Protein AF-A0A0N4UJ48-F1 (afdb_monomer)

Structure (mmCIF, N/CA/C/O backbone):
data_AF-A0A0N4UJ48-F1
#
_entry.id   AF-A0A0N4UJ48-F1
#
loop_
_atom_site.group_PDB
_atom_site.id
_atom_site.type_symbol
_atom_site.label_atom_id
_atom_site.label_alt_id
_atom_site.label_comp_id
_atom_site.label_asym_id
_atom_site.label_entity_id
_atom_site.label_seq_id
_atom_site.pdbx_PDB_ins_code
_atom_site.Cartn_x
_atom_site.Cartn_y
_atom_site.Cartn_z
_atom_site.occupancy
_atom_site.B_iso_or_equiv
_atom_site.auth_seq_id
_atom_site.auth_comp_id
_atom_site.auth_asym_id
_atom_site.auth_atom_id
_atom_site.pdbx_PDB_model_num
ATOM 1 N N . MET A 1 1 ? 0.559 11.600 18.194 1.00 57.94 1 MET A N 1
ATOM 2 C CA . MET A 1 1 ? 1.252 11.026 17.021 1.00 57.94 1 MET A CA 1
ATOM 3 C C . MET A 1 1 ? 1.089 9.514 17.067 1.00 57.94 1 MET A C 1
ATOM 5 O O . MET A 1 1 ? 1.473 8.913 18.063 1.00 57.94 1 MET A O 1
ATOM 9 N N . MET A 1 2 ? 0.418 8.917 16.080 1.00 69.19 2 MET A N 1
ATOM 10 C CA . MET A 1 2 ? 0.233 7.462 16.017 1.00 69.19 2 MET A CA 1
ATOM 11 C C . MET A 1 2 ? 1.580 6.778 15.756 1.00 69.19 2 MET A C 1
ATOM 13 O O . MET A 1 2 ? 2.357 7.246 14.930 1.00 69.19 2 MET A O 1
ATOM 17 N N . ASP A 1 3 ? 1.840 5.682 16.464 1.00 84.62 3 ASP A N 1
ATOM 18 C CA . ASP A 1 3 ? 3.027 4.850 16.261 1.00 84.62 3 ASP A CA 1
ATOM 19 C C . ASP A 1 3 ? 3.119 4.343 14.805 1.00 84.62 3 ASP A C 1
ATOM 21 O O . ASP A 1 3 ? 2.101 3.995 14.196 1.00 84.62 3 ASP A O 1
ATOM 25 N N . LEU A 1 4 ? 4.331 4.311 14.241 1.00 84.94 4 LEU A N 1
ATOM 26 C CA . LEU A 1 4 ? 4.572 3.991 12.828 1.00 84.94 4 LEU A CA 1
ATOM 27 C C . LEU A 1 4 ? 4.062 2.589 12.474 1.00 84.94 4 LEU A C 1
ATOM 29 O O . LEU A 1 4 ? 3.504 2.385 11.394 1.00 84.94 4 LEU A O 1
ATOM 33 N N . GLU A 1 5 ? 4.194 1.633 13.397 1.00 89.12 5 GLU A N 1
ATOM 34 C CA . GLU A 1 5 ? 3.700 0.271 13.197 1.00 89.12 5 GLU A CA 1
ATOM 35 C C . GLU A 1 5 ? 2.168 0.233 13.139 1.00 89.12 5 GLU A C 1
ATOM 37 O O . GLU A 1 5 ? 1.591 -0.379 12.236 1.00 89.12 5 GLU A O 1
ATOM 42 N N . LYS A 1 6 ? 1.491 0.936 14.057 1.00 89.81 6 LYS A N 1
ATOM 43 C CA . LYS A 1 6 ? 0.024 1.068 14.041 1.00 89.81 6 LYS A CA 1
ATOM 44 C C . LYS A 1 6 ? -0.453 1.719 12.750 1.00 89.81 6 LYS A C 1
ATOM 46 O O . LYS A 1 6 ? -1.398 1.237 12.132 1.00 89.81 6 LYS A O 1
ATOM 51 N N . ARG A 1 7 ? 0.241 2.768 12.308 1.00 89.69 7 ARG A N 1
ATOM 52 C CA . ARG A 1 7 ? -0.071 3.473 11.066 1.00 89.69 7 ARG A CA 1
ATOM 53 C C . ARG A 1 7 ? 0.032 2.560 9.852 1.00 89.69 7 ARG A C 1
ATOM 55 O O . ARG A 1 7 ? -0.899 2.500 9.056 1.00 89.69 7 ARG A O 1
ATOM 62 N N . ARG A 1 8 ? 1.123 1.799 9.751 1.00 93.06 8 ARG A N 1
ATOM 63 C CA . ARG A 1 8 ? 1.315 0.805 8.691 1.00 93.06 8 ARG A CA 1
ATOM 64 C C . ARG A 1 8 ? 0.176 -0.217 8.670 1.00 93.06 8 ARG A C 1
ATOM 66 O O . ARG A 1 8 ? -0.366 -0.478 7.604 1.00 93.06 8 ARG A O 1
ATOM 73 N N . LYS A 1 9 ? -0.232 -0.740 9.835 1.00 93.94 9 LYS A N 1
ATOM 74 C CA . LYS A 1 9 ? -1.354 -1.692 9.947 1.00 93.94 9 LYS A CA 1
ATOM 75 C C . LYS A 1 9 ? -2.667 -1.112 9.418 1.00 93.94 9 LYS A C 1
ATOM 77 O O . LYS A 1 9 ? -3.383 -1.820 8.720 1.00 93.94 9 LYS A O 1
ATOM 82 N N . VAL A 1 10 ? -2.955 0.164 9.690 1.00 94.75 10 VAL A N 1
ATOM 83 C CA . VAL A 1 10 ? -4.152 0.842 9.159 1.00 94.75 10 VAL A CA 1
ATOM 84 C C . VAL A 1 10 ? -4.127 0.889 7.629 1.00 94.75 10 VAL A C 1
ATOM 86 O O . VAL A 1 10 ? -5.100 0.490 6.997 1.00 94.75 10 VAL A O 1
ATOM 89 N N . PHE A 1 11 ? -3.021 1.312 7.012 1.00 96.12 11 PHE A N 1
ATOM 90 C CA . PHE A 1 11 ? -2.953 1.398 5.547 1.00 96.12 11 PHE A CA 1
ATOM 91 C C . PHE A 1 11 ? -2.912 0.029 4.866 1.00 96.12 11 PHE A C 1
ATOM 93 O O . PHE A 1 11 ? -3.560 -0.151 3.838 1.00 96.12 11 PHE A O 1
ATOM 100 N N . THR A 1 12 ? -2.239 -0.962 5.461 1.00 96.56 12 THR A N 1
ATOM 101 C CA . THR A 1 12 ? -2.327 -2.355 4.998 1.00 96.56 12 THR A CA 1
ATOM 102 C C . THR A 1 12 ? -3.768 -2.858 5.050 1.00 96.56 12 THR A C 1
ATOM 104 O O . THR A 1 12 ? -4.230 -3.431 4.070 1.00 96.56 12 THR A O 1
ATOM 107 N N . PHE A 1 13 ? -4.503 -2.580 6.132 1.00 96.44 13 PHE A N 1
ATOM 108 C CA . PHE A 1 13 ? -5.912 -2.956 6.260 1.00 96.44 13 PHE A CA 1
ATOM 109 C C . PHE A 1 13 ? -6.796 -2.311 5.180 1.00 96.44 13 PHE A C 1
ATOM 111 O O . PHE A 1 13 ? -7.614 -3.006 4.575 1.00 96.44 13 PHE A O 1
ATOM 118 N N . VAL A 1 14 ? -6.623 -1.012 4.903 1.00 96.31 14 VAL A N 1
ATOM 119 C CA . VAL A 1 14 ? -7.376 -0.304 3.847 1.00 96.31 14 VAL A CA 1
ATOM 120 C C . VAL A 1 14 ? -7.095 -0.917 2.473 1.00 96.31 14 VAL A C 1
ATOM 122 O O . VAL A 1 14 ? -8.029 -1.213 1.727 1.00 96.31 14 VAL A O 1
ATOM 125 N N . ILE A 1 15 ? -5.821 -1.160 2.156 1.00 97.00 15 ILE A N 1
ATOM 126 C CA . ILE A 1 15 ? -5.406 -1.741 0.874 1.00 97.00 15 ILE A CA 1
ATOM 127 C C . ILE A 1 15 ? -5.939 -3.167 0.719 1.00 97.00 15 ILE A C 1
ATOM 129 O O . ILE A 1 15 ? -6.537 -3.489 -0.306 1.00 97.00 15 ILE A O 1
ATOM 133 N N . GLU A 1 16 ? -5.761 -4.014 1.731 1.00 96.88 16 GLU A N 1
ATOM 134 C CA . GLU A 1 16 ? -6.212 -5.405 1.697 1.00 96.88 16 GLU A CA 1
ATOM 135 C C . GLU A 1 16 ? -7.736 -5.507 1.579 1.00 96.88 16 GLU A C 1
ATOM 137 O O . GLU A 1 16 ? -8.241 -6.282 0.764 1.00 96.88 16 GLU A O 1
ATOM 142 N N . SER A 1 17 ? -8.469 -4.680 2.330 1.00 95.81 17 SER A N 1
ATOM 143 C CA . SER A 1 17 ? -9.930 -4.612 2.238 1.00 95.81 17 SER A CA 1
ATOM 144 C C . SER A 1 17 ? -10.373 -4.185 0.840 1.00 95.81 17 SER A C 1
ATOM 146 O O . SER A 1 17 ? -11.240 -4.827 0.256 1.00 95.81 17 SER A O 1
ATOM 148 N N . GLY A 1 18 ? -9.738 -3.161 0.263 1.00 95.50 18 GLY A N 1
ATOM 149 C CA . GLY A 1 18 ? -10.023 -2.703 -1.096 1.00 95.50 18 GLY A CA 1
ATOM 150 C C . GLY A 1 18 ? -9.782 -3.777 -2.162 1.00 95.50 18 GLY A C 1
ATOM 151 O O . GLY A 1 18 ? -10.607 -3.950 -3.055 1.00 95.50 18 GLY A O 1
ATOM 152 N N . ILE A 1 19 ? -8.697 -4.551 -2.038 1.00 96.12 19 ILE A N 1
ATOM 153 C CA . ILE A 1 19 ? -8.403 -5.676 -2.942 1.00 96.12 19 ILE A CA 1
ATOM 154 C C . ILE A 1 19 ? -9.480 -6.762 -2.824 1.00 96.12 19 ILE A C 1
ATOM 156 O O . ILE A 1 19 ? -9.982 -7.236 -3.842 1.00 96.12 19 ILE A O 1
ATOM 160 N N . ARG A 1 20 ? -9.867 -7.146 -1.599 1.00 95.44 20 ARG A N 1
ATOM 161 C CA . ARG A 1 20 ? -10.915 -8.158 -1.365 1.00 95.44 20 ARG A CA 1
ATOM 162 C C . ARG A 1 20 ? -12.297 -7.692 -1.834 1.00 95.44 20 ARG A C 1
ATOM 164 O O . ARG A 1 20 ? -13.088 -8.519 -2.274 1.00 95.44 20 ARG A O 1
ATOM 171 N N . LEU A 1 21 ? -12.563 -6.385 -1.780 1.00 94.81 21 LEU A N 1
ATOM 172 C CA . LEU A 1 21 ? -13.767 -5.752 -2.331 1.00 94.81 21 LEU A CA 1
ATOM 173 C C . LEU A 1 21 ? -13.747 -5.642 -3.860 1.00 94.81 21 LEU A C 1
ATOM 175 O O . LEU A 1 21 ? -14.741 -5.214 -4.434 1.00 94.81 21 LEU A O 1
ATOM 179 N N . GLN A 1 22 ? -12.637 -6.004 -4.514 1.00 94.19 22 GLN A N 1
ATOM 180 C CA . GLN A 1 22 ? -12.421 -5.803 -5.950 1.00 94.19 22 GLN A CA 1
ATOM 181 C C . GLN A 1 22 ? -12.558 -4.332 -6.376 1.00 94.19 22 GLN A C 1
ATOM 183 O O . GLN A 1 22 ? -12.879 -4.041 -7.526 1.00 94.19 22 GLN A O 1
ATOM 188 N N . ALA A 1 23 ? -12.284 -3.405 -5.454 1.00 92.75 23 ALA A N 1
ATOM 189 C CA . ALA A 1 23 ? -12.340 -1.981 -5.735 1.00 92.75 23 ALA A CA 1
ATOM 190 C C . ALA A 1 23 ? -11.266 -1.591 -6.756 1.00 92.75 23 ALA A C 1
ATOM 192 O O . ALA A 1 23 ? -10.158 -2.147 -6.784 1.00 92.75 23 ALA A O 1
ATOM 193 N N . ARG A 1 24 ? -11.561 -0.577 -7.571 1.00 92.88 24 ARG A N 1
ATOM 194 C CA . ARG A 1 24 ? -10.569 -0.026 -8.505 1.00 92.88 24 ARG A CA 1
ATOM 195 C C . ARG A 1 24 ? -9.334 0.465 -7.754 1.00 92.88 24 ARG A C 1
ATOM 197 O O . ARG A 1 24 ? -9.426 1.073 -6.690 1.00 92.88 24 ARG A O 1
ATOM 204 N N . ASN A 1 25 ? -8.160 0.291 -8.362 1.00 93.06 25 ASN A N 1
ATOM 205 C CA . ASN A 1 25 ? -6.886 0.725 -7.776 1.00 93.06 25 ASN A CA 1
ATOM 206 C C . ASN A 1 25 ? -6.901 2.215 -7.373 1.00 93.06 25 ASN A C 1
ATOM 208 O O . ASN A 1 25 ? -6.420 2.567 -6.299 1.00 93.06 25 ASN A O 1
ATOM 212 N N . GLN A 1 26 ? -7.523 3.065 -8.198 1.00 92.75 26 GLN A N 1
ATOM 213 C CA . GLN A 1 26 ? -7.716 4.486 -7.906 1.00 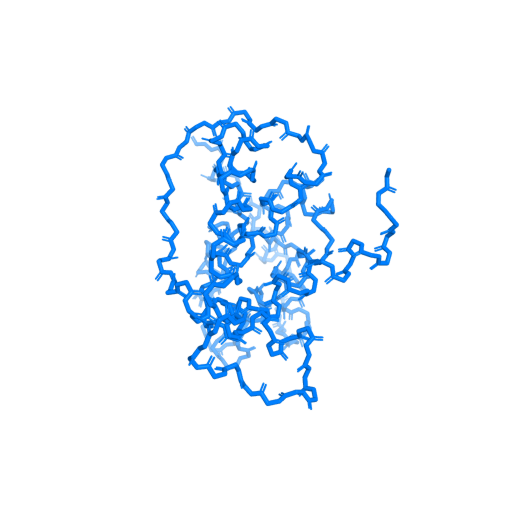92.75 26 GLN A CA 1
ATOM 214 C C . GLN A 1 26 ? -8.494 4.709 -6.605 1.00 92.75 26 GLN A C 1
ATOM 216 O O . GLN A 1 26 ? -8.012 5.443 -5.747 1.00 92.75 26 GLN A O 1
ATOM 221 N N . THR A 1 27 ? -9.627 4.027 -6.424 1.00 92.81 27 THR A N 1
ATOM 222 C CA . THR A 1 27 ? -10.462 4.118 -5.219 1.00 92.81 27 THR A CA 1
ATOM 223 C C . THR A 1 27 ? -9.700 3.669 -3.971 1.00 92.81 27 THR A C 1
ATOM 225 O O . THR A 1 27 ? -9.764 4.339 -2.944 1.00 92.81 27 THR A O 1
ATOM 228 N N . ILE A 1 28 ? -8.888 2.607 -4.057 1.00 94.81 28 ILE A N 1
ATOM 229 C CA . ILE A 1 28 ? -8.035 2.164 -2.937 1.00 94.81 28 ILE A CA 1
ATOM 230 C C . ILE A 1 28 ? -7.023 3.253 -2.552 1.00 94.81 28 ILE A C 1
ATOM 232 O O . ILE A 1 28 ? -6.893 3.606 -1.380 1.00 94.81 28 ILE A O 1
ATOM 236 N N . CYS A 1 29 ? -6.314 3.816 -3.531 1.00 94.62 29 CYS A N 1
ATOM 237 C CA . CYS A 1 29 ? -5.335 4.875 -3.290 1.00 94.62 29 CYS A CA 1
ATOM 238 C C . CYS A 1 29 ? -5.984 6.151 -2.738 1.00 94.62 29 CYS A C 1
ATOM 240 O O . CYS A 1 29 ? -5.457 6.763 -1.807 1.00 94.62 29 CYS A O 1
ATOM 242 N N . SER A 1 30 ? -7.149 6.531 -3.266 1.00 93.19 30 SER A N 1
ATOM 243 C CA . SER A 1 30 ? -7.937 7.653 -2.761 1.00 93.19 30 SER A CA 1
ATOM 244 C C . SER A 1 30 ? -8.362 7.408 -1.312 1.00 93.19 30 SER A C 1
ATOM 246 O O . SER A 1 30 ? -8.116 8.267 -0.467 1.00 93.19 30 SER A O 1
ATOM 248 N N . ALA A 1 31 ? -8.848 6.210 -0.973 1.00 93.88 31 ALA A N 1
ATOM 249 C CA . ALA A 1 31 ? -9.160 5.832 0.405 1.00 93.88 31 ALA A CA 1
ATOM 250 C C . ALA A 1 31 ? -7.941 5.945 1.339 1.00 93.88 31 ALA A C 1
ATOM 252 O O . ALA A 1 31 ? -8.075 6.435 2.462 1.00 93.88 31 ALA A O 1
ATOM 253 N N . CYS A 1 32 ? -6.738 5.572 0.887 1.00 94.62 32 CYS A N 1
ATOM 254 C CA . CYS A 1 32 ? -5.512 5.776 1.663 1.00 94.62 32 CYS A CA 1
ATOM 255 C C . CYS A 1 32 ? -5.207 7.266 1.896 1.00 94.62 32 CYS A C 1
ATOM 257 O O . CYS A 1 32 ? -4.880 7.648 3.017 1.00 94.62 32 CYS A O 1
ATOM 259 N N . ILE A 1 33 ? -5.344 8.129 0.885 1.00 92.88 33 ILE A N 1
ATOM 260 C CA . ILE A 1 33 ? -5.121 9.578 1.048 1.00 92.88 33 ILE A CA 1
ATOM 261 C C . ILE A 1 33 ? -6.136 10.176 2.033 1.00 92.88 33 ILE A C 1
ATOM 263 O O . ILE A 1 33 ? -5.763 10.943 2.920 1.00 92.88 33 ILE A O 1
ATOM 267 N N . LEU A 1 34 ? -7.410 9.797 1.922 1.00 92.38 34 LEU A N 1
ATOM 268 C CA . LEU A 1 34 ? -8.465 10.267 2.824 1.00 92.38 34 LEU A CA 1
ATOM 269 C C . LEU A 1 34 ? -8.259 9.779 4.255 1.00 92.38 34 LEU A C 1
ATOM 271 O O . LEU A 1 34 ? -8.376 10.560 5.195 1.00 92.38 34 LEU A O 1
ATOM 275 N N . THR A 1 35 ? -7.867 8.516 4.417 1.00 92.88 35 THR A N 1
ATOM 276 C CA . THR A 1 35 ? -7.516 7.946 5.722 1.00 92.88 35 THR A CA 1
ATOM 277 C C . THR A 1 35 ? -6.330 8.686 6.334 1.00 92.88 35 THR A C 1
ATOM 279 O O . THR A 1 35 ? -6.355 9.008 7.518 1.00 92.88 35 THR A O 1
ATOM 282 N N . HIS A 1 36 ? -5.304 9.010 5.542 1.00 92.44 36 HIS A N 1
ATOM 283 C CA . HIS A 1 36 ? -4.181 9.819 6.007 1.00 92.44 36 HIS A CA 1
ATOM 284 C C . HIS A 1 36 ? -4.654 11.187 6.514 1.00 92.44 36 HIS A C 1
ATOM 286 O O . HIS A 1 36 ? -4.351 11.534 7.651 1.00 92.44 36 HIS A O 1
ATOM 292 N N . ARG A 1 37 ? -5.436 11.929 5.72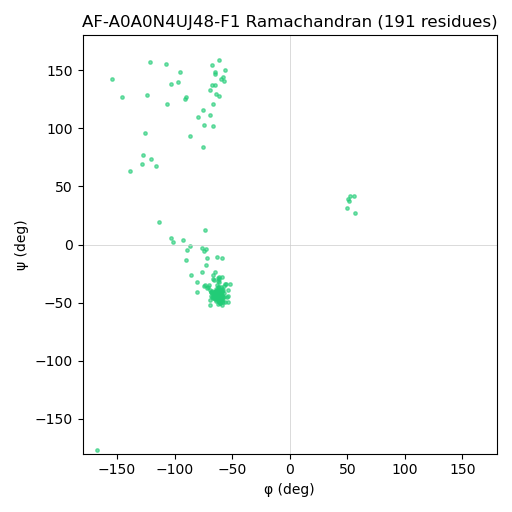3 1.00 90.38 37 ARG A N 1
ATOM 293 C CA . ARG A 1 37 ? -5.906 13.273 6.102 1.00 90.38 37 ARG A CA 1
ATOM 294 C C . ARG A 1 37 ? -6.774 13.259 7.354 1.00 90.38 37 ARG A C 1
ATOM 296 O O . ARG A 1 37 ? -6.550 14.061 8.255 1.00 90.38 37 ARG A O 1
ATOM 303 N N . ALA A 1 38 ? -7.698 12.302 7.444 1.00 89.38 38 ALA A N 1
ATOM 304 C CA . ALA A 1 38 ? -8.564 12.142 8.609 1.00 89.38 38 ALA A CA 1
ATOM 305 C C . ALA A 1 38 ? -7.772 11.839 9.895 1.00 89.38 38 ALA A C 1
ATOM 307 O O . ALA A 1 38 ? -8.179 12.254 10.976 1.00 89.38 38 ALA A O 1
ATOM 308 N N . LEU A 1 39 ? -6.635 11.138 9.788 1.00 88.69 39 LEU A N 1
ATOM 309 C CA . LEU A 1 39 ? -5.760 10.820 10.923 1.00 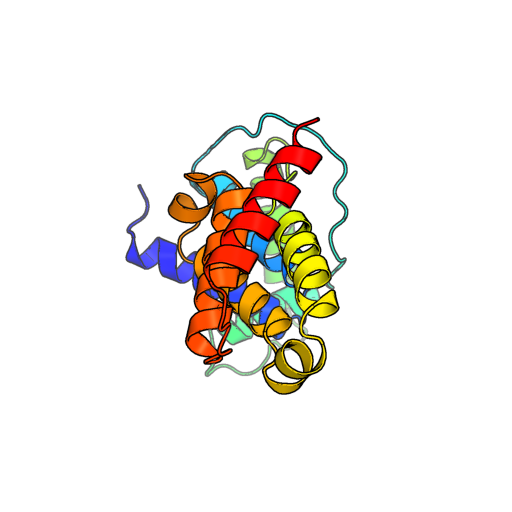88.69 39 LEU A CA 1
ATOM 310 C C . LEU A 1 39 ? -4.747 11.929 11.250 1.00 88.69 39 LEU A C 1
ATOM 312 O O . LEU A 1 39 ? -4.292 12.005 12.392 1.00 88.69 39 LEU A O 1
ATOM 316 N N . SER A 1 40 ? -4.366 12.746 10.265 1.00 85.75 40 SER A N 1
ATOM 317 C CA . SER A 1 40 ? -3.414 13.854 10.423 1.00 85.75 40 SER A CA 1
ATOM 318 C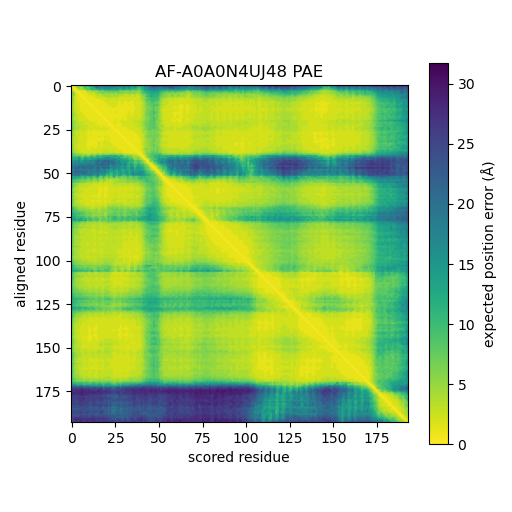 C . SER A 1 40 ? -4.083 15.187 10.790 1.00 85.75 40 SER A C 1
ATOM 320 O O . SER A 1 40 ? -3.376 16.097 11.209 1.00 85.75 40 SER A O 1
ATOM 322 N N . HIS A 1 41 ? -5.415 15.302 10.675 1.00 77.06 41 HIS A N 1
ATOM 323 C CA . HIS A 1 41 ? -6.158 16.570 10.773 1.00 77.06 41 HIS A CA 1
ATOM 324 C C . HIS A 1 41 ? -5.660 17.628 9.771 1.00 77.06 41 HIS A C 1
ATOM 326 O O . HIS A 1 41 ? -5.479 18.790 10.122 1.00 77.06 41 HIS A O 1
ATOM 332 N N . GLU A 1 42 ? -5.385 17.210 8.533 1.00 66.00 42 GLU A N 1
ATOM 333 C CA . GLU A 1 42 ? -4.957 18.124 7.470 1.00 66.00 42 GLU A CA 1
ATOM 334 C C . GLU A 1 42 ? -6.154 18.655 6.675 1.00 66.00 42 GLU A C 1
ATOM 336 O O . GLU A 1 42 ? -6.917 17.875 6.092 1.00 66.00 42 GLU A O 1
ATOM 341 N N . ASP A 1 43 ? -6.262 19.983 6.592 1.00 57.62 43 ASP A N 1
ATOM 342 C CA . ASP A 1 43 ? -7.207 20.674 5.717 1.00 57.62 43 ASP A CA 1
ATOM 343 C C . ASP A 1 43 ? -6.859 20.387 4.248 1.00 57.62 43 ASP A C 1
ATOM 345 O O . ASP A 1 43 ? -5.696 20.414 3.842 1.00 57.62 43 ASP A O 1
ATOM 349 N N . SER A 1 44 ? -7.861 20.120 3.409 1.00 55.16 44 SER A N 1
ATOM 350 C CA . SER A 1 44 ? -7.630 19.919 1.972 1.00 55.16 44 SER A CA 1
ATOM 351 C C . SER A 1 44 ? -8.116 21.110 1.155 1.00 55.16 44 SER A C 1
ATOM 353 O O . SER A 1 44 ? -9.287 21.439 1.176 1.00 55.16 44 SER A O 1
ATOM 355 N N . ASP A 1 45 ? -7.252 21.770 0.390 1.00 53.75 45 ASP A N 1
ATOM 356 C CA . ASP A 1 45 ? -7.558 23.066 -0.250 1.00 53.75 45 ASP A CA 1
ATOM 357 C C . ASP A 1 45 ? -8.516 23.047 -1.464 1.00 53.75 45 ASP A C 1
ATOM 359 O O . ASP A 1 45 ? -8.636 24.046 -2.171 1.00 53.75 45 ASP A O 1
ATOM 363 N N . ALA A 1 46 ? -9.232 21.954 -1.753 1.00 51.34 46 ALA A N 1
ATOM 364 C CA . ALA A 1 46 ? -10.108 21.911 -2.929 1.00 51.34 46 ALA A CA 1
ATOM 365 C C . ALA A 1 46 ? -11.382 21.078 -2.735 1.00 51.34 46 ALA A C 1
ATOM 367 O O . ALA A 1 46 ? -11.329 19.889 -2.414 1.00 51.34 46 ALA A O 1
ATOM 368 N N . PHE A 1 47 ? -12.530 21.694 -3.025 1.00 43.00 47 PHE A N 1
ATOM 369 C CA . PHE A 1 47 ? -13.823 21.030 -3.188 1.00 43.00 47 PHE A CA 1
ATOM 370 C C . PHE A 1 47 ? -14.016 20.629 -4.661 1.00 43.00 47 PHE A C 1
ATOM 372 O O . PHE A 1 47 ? -13.861 21.453 -5.557 1.00 43.00 47 PHE A O 1
ATOM 379 N N . CYS A 1 48 ? -14.329 19.363 -4.917 1.00 39.03 48 CYS A N 1
ATOM 380 C CA . CYS A 1 48 ? -14.631 18.790 -6.234 1.00 39.03 48 CYS A CA 1
ATOM 381 C C . CYS A 1 48 ? -15.535 17.568 -5.971 1.00 39.03 48 CYS A C 1
ATOM 383 O O . CYS A 1 48 ? -15.333 16.900 -4.950 1.00 39.03 48 CYS A O 1
ATOM 385 N N . PRO A 1 49 ? -16.547 17.293 -6.811 1.00 47.06 49 PRO A N 1
ATOM 386 C CA . PRO A 1 49 ? -17.508 16.222 -6.564 1.00 47.06 49 PRO A CA 1
ATOM 387 C C . PRO A 1 49 ? -16.837 14.847 -6.455 1.00 47.06 49 PRO A C 1
ATOM 389 O O . PRO A 1 49 ? -15.878 14.541 -7.161 1.00 47.06 49 PRO A O 1
ATOM 392 N N . TYR A 1 50 ? -17.354 14.025 -5.544 1.00 53.19 50 TYR A N 1
ATOM 393 C CA . TYR A 1 50 ? -16.922 12.647 -5.330 1.00 53.19 50 TYR A CA 1
ATOM 394 C C . TYR A 1 50 ? -17.451 11.753 -6.432 1.00 53.19 50 TYR A C 1
ATOM 396 O O . TYR A 1 50 ? -18.658 11.553 -6.538 1.00 53.19 50 TYR A O 1
ATOM 404 N N . GLU A 1 51 ? -16.544 11.193 -7.217 1.00 52.50 51 GLU A N 1
ATOM 405 C CA . GLU A 1 51 ? -16.855 10.157 -8.194 1.00 52.50 51 GLU A CA 1
ATOM 406 C C . GLU A 1 51 ? -16.127 8.873 -7.803 1.00 52.50 51 GLU A C 1
ATOM 408 O O . GLU A 1 51 ? -15.186 8.447 -8.467 1.00 52.50 51 GLU A O 1
ATOM 413 N N . ASP A 1 52 ? -16.532 8.281 -6.681 1.00 62.84 52 ASP A N 1
ATOM 414 C CA . ASP A 1 52 ? -16.010 6.983 -6.260 1.00 62.84 52 ASP A CA 1
ATOM 415 C C . ASP A 1 52 ? -17.048 5.870 -6.429 1.00 62.84 52 ASP A C 1
ATOM 417 O O . ASP A 1 52 ? -18.261 6.083 -6.484 1.00 62.84 52 ASP A O 1
ATOM 421 N N . GLU A 1 53 ? -16.526 4.657 -6.568 1.00 73.69 53 GLU A N 1
ATOM 422 C CA . GLU A 1 53 ? -17.279 3.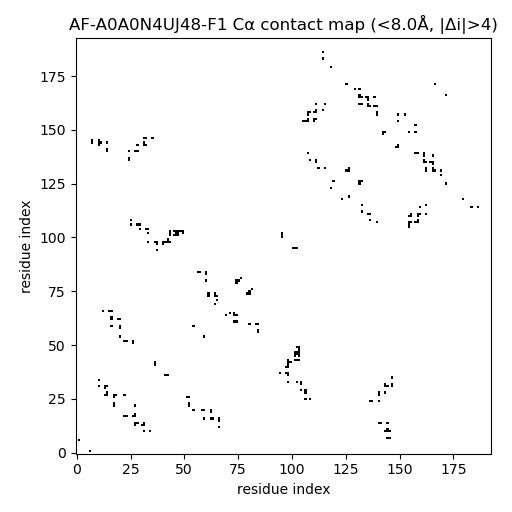424 -6.753 1.00 73.69 53 GLU A CA 1
ATOM 423 C C . GLU A 1 53 ? -18.198 3.137 -5.554 1.00 73.69 53 GLU A C 1
ATOM 425 O O . GLU A 1 53 ? -17.760 3.119 -4.404 1.00 73.69 53 GLU A O 1
ATOM 430 N N . ILE A 1 54 ? -19.488 2.894 -5.819 1.00 78.44 54 ILE A N 1
ATOM 431 C CA . ILE A 1 54 ? -20.461 2.568 -4.771 1.00 78.44 54 ILE A CA 1
ATOM 432 C C . ILE A 1 54 ? -20.309 1.093 -4.403 1.00 78.44 54 ILE A C 1
ATOM 434 O O . ILE A 1 54 ? -20.694 0.205 -5.162 1.00 78.44 54 ILE A O 1
ATOM 438 N N . VAL A 1 55 ? -19.793 0.845 -3.203 1.00 80.94 55 VAL A N 1
ATOM 439 C CA . VAL A 1 55 ? -19.656 -0.491 -2.619 1.00 80.94 55 VAL A CA 1
ATOM 440 C C . VAL A 1 55 ? -20.756 -0.712 -1.578 1.00 80.94 55 VAL A C 1
ATOM 442 O O . VAL A 1 55 ? -21.069 0.173 -0.781 1.00 80.94 55 VAL A O 1
ATOM 445 N N . GLY A 1 56 ? -21.362 -1.901 -1.563 1.00 87.81 56 GLY A N 1
ATOM 446 C CA . GLY A 1 56 ? -22.414 -2.238 -0.606 1.00 87.81 56 GLY A CA 1
ATOM 447 C C . GLY A 1 56 ? -21.907 -2.252 0.840 1.00 87.81 56 GLY A C 1
ATOM 448 O O . GLY A 1 56 ? -20.944 -2.943 1.163 1.00 87.81 56 GLY A O 1
ATOM 449 N N . ILE A 1 57 ? -22.599 -1.559 1.755 1.00 89.50 57 ILE A N 1
ATOM 450 C CA . ILE A 1 57 ? -22.192 -1.465 3.174 1.00 89.50 57 ILE A CA 1
ATOM 451 C C . ILE A 1 57 ? -22.015 -2.835 3.851 1.00 89.50 57 ILE A C 1
ATOM 453 O O . ILE A 1 57 ? -21.145 -3.011 4.698 1.00 89.50 57 ILE A O 1
ATOM 457 N N . ARG A 1 58 ? -22.824 -3.830 3.463 1.00 91.25 58 ARG A N 1
ATOM 458 C CA . ARG A 1 58 ? -22.717 -5.204 3.973 1.00 91.25 58 ARG A CA 1
ATOM 459 C C . ARG A 1 58 ? -21.398 -5.854 3.558 1.00 91.25 58 ARG A C 1
ATOM 461 O O . ARG A 1 58 ? -20.775 -6.513 4.385 1.00 91.25 58 ARG A O 1
ATOM 468 N N . ASP A 1 59 ? -20.984 -5.657 2.312 1.00 92.06 59 ASP A N 1
ATOM 469 C CA . ASP A 1 59 ? -19.760 -6.244 1.769 1.00 92.06 59 ASP A CA 1
ATOM 470 C C . ASP A 1 59 ? -18.537 -5.619 2.437 1.00 92.06 59 ASP A C 1
ATOM 472 O O . ASP A 1 59 ? -17.639 -6.344 2.861 1.00 92.06 59 ASP A O 1
ATOM 476 N N . VAL A 1 60 ? -18.565 -4.296 2.653 1.00 93.12 60 VAL A N 1
ATOM 477 C CA . VAL A 1 60 ? -17.542 -3.576 3.430 1.00 93.12 60 VAL A CA 1
ATOM 478 C C . VAL A 1 60 ? -17.404 -4.170 4.830 1.00 93.12 60 VAL A C 1
ATOM 480 O O . VAL A 1 60 ? -16.293 -4.494 5.243 1.00 93.12 60 VAL A O 1
ATOM 483 N N . ILE A 1 61 ? -18.514 -4.361 5.554 1.00 94.00 61 ILE A N 1
ATOM 484 C CA . ILE A 1 61 ? -18.483 -4.923 6.914 1.00 94.00 61 ILE A CA 1
ATOM 485 C C . ILE A 1 61 ? -17.950 -6.356 6.906 1.00 94.00 61 ILE A C 1
ATOM 487 O O . ILE A 1 61 ? -17.077 -6.684 7.706 1.00 94.00 61 ILE A O 1
ATOM 491 N N . ASN A 1 62 ? -18.447 -7.206 6.006 1.00 93.12 62 ASN A N 1
ATOM 492 C CA . ASN A 1 62 ? -18.040 -8.608 5.933 1.00 93.12 62 ASN A CA 1
ATOM 493 C C . ASN A 1 62 ? -16.552 -8.752 5.600 1.00 93.12 62 ASN A C 1
ATOM 495 O O . ASN A 1 62 ? -15.849 -9.538 6.238 1.00 93.12 62 ASN A O 1
ATOM 499 N N . I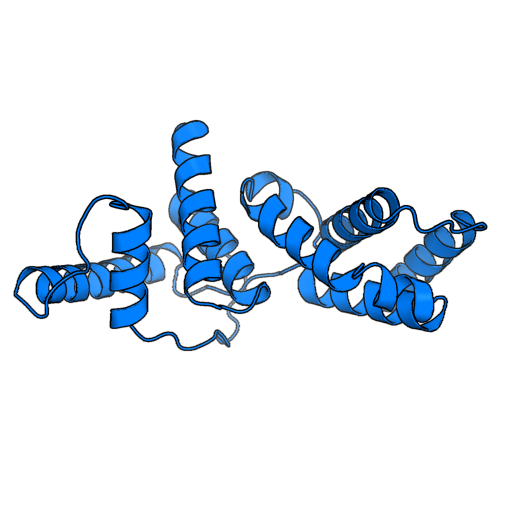LE A 1 63 ? -16.054 -7.970 4.641 1.00 94.56 63 ILE A N 1
ATOM 500 C CA . ILE A 1 63 ? -14.644 -8.001 4.258 1.00 94.56 63 ILE A CA 1
ATOM 501 C C . ILE A 1 63 ? -13.770 -7.428 5.366 1.00 94.56 63 ILE A C 1
ATOM 503 O O . ILE A 1 63 ? -12.827 -8.108 5.769 1.00 94.56 63 ILE A O 1
ATOM 507 N N . ALA A 1 64 ? -14.118 -6.270 5.930 1.00 93.81 64 ALA A N 1
ATOM 508 C CA . ALA A 1 64 ? -13.407 -5.700 7.072 1.00 93.81 64 ALA A CA 1
ATOM 509 C C . ALA A 1 64 ? -13.322 -6.699 8.238 1.00 93.81 64 ALA A C 1
ATOM 511 O O . ALA A 1 64 ? -12.245 -6.920 8.793 1.00 93.81 64 ALA A O 1
ATOM 512 N N . TYR A 1 65 ? -14.433 -7.366 8.562 1.00 94.62 65 TYR A N 1
ATOM 513 C CA . TYR A 1 65 ? -14.475 -8.397 9.595 1.00 94.62 65 TYR A CA 1
ATOM 514 C C . TYR A 1 65 ? -13.550 -9.575 9.269 1.00 94.62 65 TYR A C 1
ATOM 516 O O . TYR A 1 65 ? -12.786 -9.998 10.131 1.00 94.62 65 TYR A O 1
ATOM 524 N N . SER A 1 66 ? -13.557 -10.059 8.021 1.00 94.12 66 SER A N 1
ATOM 525 C CA . SER A 1 66 ? -12.698 -11.168 7.572 1.00 94.12 66 SER A CA 1
ATOM 526 C C . SER A 1 66 ? -11.200 -10.836 7.562 1.00 94.12 66 SER A C 1
ATOM 528 O O . SER A 1 66 ? -10.370 -11.739 7.637 1.00 94.12 66 SER A O 1
ATOM 530 N N . VAL A 1 67 ? -10.839 -9.556 7.422 1.00 93.75 67 VAL A N 1
ATOM 531 C CA . VAL A 1 67 ? -9.442 -9.099 7.475 1.00 93.75 67 VAL A CA 1
ATOM 532 C C . VAL A 1 67 ? -8.986 -8.970 8.930 1.00 93.75 67 VAL A C 1
ATOM 534 O O . VAL A 1 67 ? -7.877 -9.375 9.264 1.00 93.75 67 VAL A O 1
ATOM 537 N N . ILE A 1 68 ? -9.842 -8.446 9.815 1.00 93.38 68 ILE A N 1
ATOM 538 C CA . ILE A 1 68 ? -9.518 -8.253 11.240 1.00 93.38 68 ILE A CA 1
ATOM 539 C C . ILE A 1 68 ? -9.536 -9.585 12.009 1.00 93.38 68 ILE A C 1
ATOM 541 O O . ILE A 1 68 ? -8.731 -9.783 12.919 1.00 93.38 68 ILE A O 1
ATOM 545 N N . TYR A 1 69 ? -10.446 -10.496 11.657 1.00 94.44 69 TYR A N 1
ATOM 546 C CA . TYR A 1 69 ? -10.667 -11.766 12.348 1.00 94.44 69 TYR A CA 1
ATOM 547 C C . TYR A 1 69 ? -10.652 -12.956 11.369 1.00 94.44 69 TYR A C 1
ATOM 549 O O . TYR A 1 69 ? -11.694 -13.575 11.149 1.00 94.44 69 TYR A O 1
ATOM 557 N N . PRO A 1 70 ? -9.489 -13.311 10.792 1.00 92.88 70 PRO A N 1
ATOM 558 C CA . PRO A 1 70 ? -9.396 -14.349 9.760 1.00 92.88 70 PRO A CA 1
ATOM 559 C C . PRO A 1 70 ? -9.830 -15.745 10.238 1.00 92.88 70 PRO A C 1
ATOM 561 O O . PRO A 1 70 ? -10.345 -16.524 9.444 1.00 92.88 70 PRO A O 1
ATOM 564 N N . ASP A 1 71 ? -9.671 -16.047 11.531 1.00 94.56 71 ASP A N 1
ATOM 565 C CA . ASP A 1 71 ? -10.013 -17.355 12.113 1.00 94.56 71 ASP A CA 1
ATOM 566 C C . ASP A 1 71 ? -11.483 -17.469 12.556 1.00 94.56 71 ASP A C 1
ATOM 568 O O . ASP A 1 71 ? -11.900 -18.498 13.094 1.00 94.56 71 ASP A O 1
ATOM 572 N N . ARG A 1 72 ? -12.279 -16.403 12.397 1.00 92.31 72 ARG A N 1
ATOM 573 C CA . ARG A 1 72 ? -13.693 -16.395 12.790 1.00 92.31 72 ARG A CA 1
ATOM 574 C C . ARG A 1 72 ? -14.594 -16.736 11.602 1.00 92.31 72 ARG A C 1
ATOM 576 O O . ARG A 1 72 ? -14.270 -16.386 10.468 1.00 92.31 72 ARG A O 1
ATOM 583 N N . PRO A 1 73 ? -15.749 -17.380 11.847 1.00 90.56 73 PRO A N 1
ATOM 584 C CA . PRO A 1 73 ? -16.747 -17.562 10.803 1.00 90.56 73 PRO A CA 1
ATOM 585 C C . PRO A 1 73 ? -17.255 -16.207 10.296 1.00 90.56 73 PRO A C 1
ATOM 587 O O . PRO A 1 73 ? -17.165 -15.186 10.986 1.00 90.56 73 PRO A O 1
ATOM 590 N N . LEU A 1 74 ? -17.813 -16.213 9.084 1.00 87.19 74 LEU A N 1
ATOM 591 C CA . LEU A 1 74 ? -18.486 -15.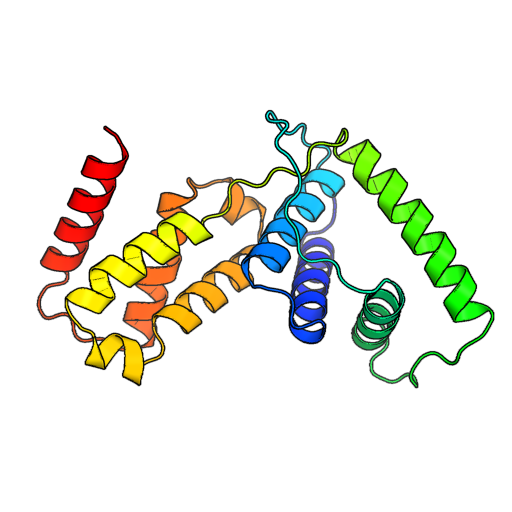047 8.520 1.00 87.19 74 LEU A CA 1
ATOM 592 C C . LEU A 1 74 ? -19.612 -14.573 9.449 1.00 87.19 74 LEU A C 1
ATOM 594 O O . LEU A 1 74 ? -20.220 -15.365 10.168 1.00 87.19 74 LEU A O 1
ATOM 598 N N . LEU A 1 75 ? -19.882 -13.268 9.430 1.00 90.31 75 LEU A N 1
ATOM 599 C CA . LEU A 1 75 ? -20.943 -12.682 10.239 1.00 90.31 75 LEU A CA 1
ATOM 600 C C . LEU A 1 75 ? -22.316 -13.168 9.768 1.00 90.31 75 LEU A C 1
ATOM 602 O O . LEU A 1 75 ? -22.725 -12.904 8.636 1.00 90.31 75 LEU A O 1
ATOM 606 N N . ASP A 1 76 ? -23.057 -13.800 10.673 1.00 88.75 76 ASP A N 1
ATOM 607 C CA . ASP A 1 76 ? -24.466 -14.099 10.458 1.00 88.75 76 ASP A CA 1
ATOM 608 C C . ASP A 1 76 ? -25.309 -12.818 10.422 1.00 88.75 76 ASP A C 1
ATOM 610 O O . ASP A 1 76 ? -24.987 -11.791 11.037 1.00 88.75 76 ASP A O 1
ATOM 614 N N . VAL A 1 77 ? -26.451 -12.888 9.733 1.00 89.00 77 VAL A N 1
ATOM 615 C CA . VAL A 1 77 ? -27.462 -11.830 9.799 1.00 89.00 77 VAL A CA 1
ATOM 616 C C . VAL A 1 77 ? -28.047 -11.819 11.209 1.00 89.00 77 VAL A C 1
ATOM 618 O O . VAL A 1 77 ? -28.873 -12.651 11.570 1.00 89.00 77 VAL A O 1
ATOM 621 N N . GLY A 1 78 ? -27.604 -10.860 12.015 1.00 90.75 78 GLY A N 1
ATOM 622 C CA . GLY A 1 78 ? -27.949 -10.787 13.426 1.00 90.75 78 GLY A CA 1
ATOM 623 C C . GLY A 1 78 ? -27.580 -9.442 14.051 1.00 90.75 78 GLY A C 1
ATOM 624 O O . GLY A 1 78 ? -27.107 -8.540 13.354 1.00 90.75 78 GLY A O 1
ATOM 625 N N . PRO A 1 79 ? -27.789 -9.284 15.369 1.00 92.81 79 PRO A N 1
ATOM 626 C CA . PRO A 1 79 ? -27.594 -8.012 16.069 1.00 92.81 79 PRO A CA 1
ATOM 627 C C . PRO A 1 79 ? -26.173 -7.456 15.911 1.00 92.81 79 PRO A C 1
ATOM 629 O O . PRO A 1 79 ? -26.004 -6.254 15.748 1.00 92.81 79 PRO A O 1
ATOM 632 N N . THR A 1 80 ? -25.151 -8.316 15.865 1.00 91.88 80 THR A N 1
ATOM 633 C CA . THR A 1 80 ? -23.759 -7.896 15.636 1.00 91.88 80 THR A CA 1
ATOM 634 C C . THR A 1 80 ? -23.581 -7.178 14.300 1.00 91.88 80 THR A C 1
ATOM 636 O O . THR A 1 80 ? -22.989 -6.102 14.261 1.00 91.88 80 THR A O 1
ATOM 639 N N . LEU A 1 81 ? -24.118 -7.737 13.208 1.00 92.50 81 LEU A N 1
ATOM 640 C CA . LEU A 1 81 ? -24.040 -7.121 11.882 1.00 92.50 81 LEU A CA 1
ATOM 641 C C . LEU A 1 81 ? -24.777 -5.771 11.857 1.00 92.50 81 LEU A C 1
ATOM 643 O O . LEU A 1 81 ? -24.281 -4.811 11.271 1.00 92.50 81 LEU A O 1
ATOM 647 N N . TRP A 1 82 ? -25.934 -5.683 12.521 1.00 92.81 82 TRP A N 1
ATOM 648 C CA . TRP A 1 82 ? -26.705 -4.440 12.632 1.00 92.81 82 TRP A CA 1
ATOM 649 C C . TRP A 1 82 ? -25.965 -3.354 13.417 1.00 92.81 82 TRP A C 1
ATOM 6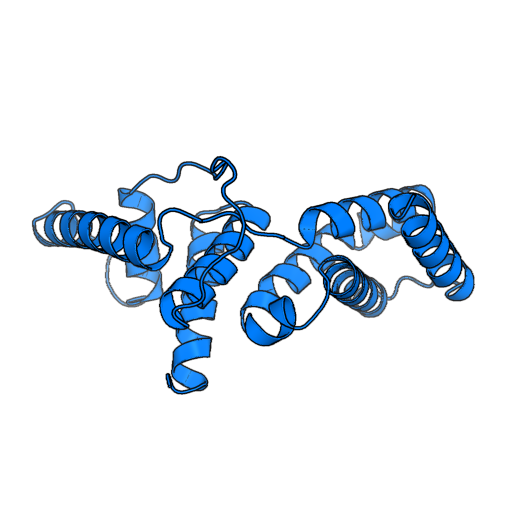51 O O . TRP A 1 82 ? -25.871 -2.225 12.939 1.00 92.81 82 TRP A O 1
ATOM 661 N N . ASN A 1 83 ? -25.364 -3.706 14.553 1.00 94.62 83 ASN A N 1
ATOM 662 C CA . ASN A 1 83 ? -24.581 -2.775 15.369 1.00 94.62 83 ASN A CA 1
ATOM 663 C C . ASN A 1 83 ? -23.334 -2.277 14.624 1.00 94.62 83 ASN A C 1
ATOM 665 O O . ASN A 1 83 ? -22.997 -1.094 14.691 1.00 94.62 83 ASN A O 1
ATOM 669 N N . LEU A 1 84 ? -22.658 -3.161 13.879 1.00 94.81 84 LEU A N 1
ATOM 670 C CA . LEU A 1 84 ? -21.526 -2.778 13.029 1.00 94.81 84 LEU A CA 1
ATOM 671 C C . LEU A 1 84 ? -21.961 -1.836 11.908 1.00 94.81 84 LEU A C 1
ATOM 673 O O . LEU A 1 84 ? -21.260 -0.869 11.625 1.00 94.81 84 LEU A O 1
ATOM 677 N N . ARG A 1 85 ? -23.129 -2.077 11.303 1.00 93.56 85 ARG A N 1
ATOM 678 C CA . ARG A 1 85 ? -23.693 -1.191 10.281 1.00 93.56 85 ARG A CA 1
ATOM 679 C C . ARG A 1 85 ? -23.965 0.205 10.830 1.00 93.56 85 ARG A C 1
ATOM 681 O O . ARG A 1 85 ? -23.582 1.176 10.189 1.00 93.56 85 ARG A O 1
ATOM 688 N N . GLU A 1 86 ? -24.595 0.312 11.996 1.00 94.00 86 GLU A N 1
ATOM 689 C CA . GLU A 1 86 ? -24.853 1.607 12.636 1.00 94.00 86 GLU A CA 1
ATOM 690 C C . GLU A 1 86 ? -23.546 2.327 12.993 1.00 94.00 86 GLU A C 1
ATOM 692 O O . GLU A 1 86 ? -23.372 3.499 12.658 1.00 94.00 86 GLU A O 1
ATOM 697 N N . SER A 1 87 ? -22.592 1.599 13.578 1.00 94.69 87 SER A N 1
ATOM 698 C CA . SER A 1 87 ? -21.271 2.135 13.922 1.00 94.69 87 SER A CA 1
ATOM 699 C C . SER A 1 87 ? -20.524 2.637 12.686 1.00 94.69 87 SER A C 1
ATOM 701 O O . SER A 1 87 ? -19.900 3.691 12.731 1.00 94.69 87 SER A O 1
ATOM 703 N N . LEU A 1 88 ? -20.599 1.910 11.566 1.00 93.94 88 LEU A N 1
ATOM 704 C CA . LEU A 1 88 ? -19.949 2.295 10.316 1.00 93.94 88 LEU A CA 1
ATOM 705 C C . LEU A 1 88 ? -20.552 3.578 9.730 1.00 93.94 88 LEU A C 1
ATOM 707 O O . LEU A 1 88 ? -19.794 4.459 9.344 1.00 93.94 88 LEU A O 1
ATOM 711 N N . VAL A 1 89 ? -21.882 3.723 9.732 1.00 91.12 89 VAL A N 1
ATOM 712 C CA . VAL A 1 89 ? -22.557 4.958 9.281 1.00 91.12 89 VAL A CA 1
ATOM 713 C C . VAL A 1 89 ? -22.184 6.151 10.171 1.00 91.12 89 VAL A C 1
ATOM 715 O O . VAL A 1 89 ? -21.937 7.251 9.678 1.00 91.12 89 VAL A O 1
ATOM 718 N N . GLN A 1 90 ? -22.098 5.947 11.489 1.00 93.44 90 GLN A N 1
ATOM 719 C CA . GLN A 1 90 ? -21.644 6.990 12.413 1.00 93.44 90 GLN A CA 1
ATOM 720 C C . GLN A 1 90 ? -20.175 7.364 12.172 1.00 93.44 90 GLN A C 1
ATOM 722 O O . GLN A 1 90 ? -19.844 8.550 12.137 1.00 93.44 90 GLN A O 1
ATOM 727 N N . MET A 1 91 ? -19.299 6.373 11.975 1.00 93.06 91 MET A N 1
ATOM 728 C CA . MET A 1 91 ? -17.889 6.603 11.653 1.00 93.06 91 MET A CA 1
ATOM 729 C C . MET A 1 91 ? -17.727 7.347 10.331 1.00 93.06 91 MET A C 1
ATOM 731 O O . MET A 1 91 ? -16.980 8.317 10.296 1.00 93.06 91 MET A O 1
ATOM 735 N N . GLU A 1 92 ? -18.454 6.958 9.281 1.00 90.88 92 GLU A N 1
ATOM 736 C CA . GLU A 1 92 ? -18.463 7.656 7.992 1.00 90.88 92 GLU A CA 1
ATOM 737 C C . GLU A 1 92 ? -18.789 9.140 8.184 1.00 90.88 92 GLU A C 1
ATOM 739 O O . GLU A 1 92 ? -18.035 10.009 7.746 1.00 90.88 92 GLU A O 1
ATOM 744 N N . TYR A 1 93 ? -19.853 9.447 8.928 1.00 90.19 93 TYR A N 1
ATOM 745 C CA . TYR A 1 93 ? -20.240 10.825 9.209 1.00 90.19 93 TYR A CA 1
ATOM 746 C C . TYR A 1 93 ? -19.163 11.614 9.974 1.00 90.19 93 TYR A C 1
ATOM 748 O O . TYR A 1 93 ? -18.891 12.775 9.659 1.00 90.19 93 TYR A O 1
ATOM 756 N N . ILE A 1 94 ? -18.525 10.992 10.968 1.00 91.38 94 ILE A N 1
ATOM 757 C CA . ILE A 1 94 ? -17.429 11.600 11.733 1.00 91.38 94 ILE A CA 1
ATOM 758 C C . ILE A 1 94 ? -16.208 11.843 10.834 1.00 91.38 94 ILE A C 1
ATOM 760 O O . ILE A 1 94 ? -15.633 12.930 10.866 1.00 91.38 94 ILE A O 1
ATOM 764 N N . THR A 1 95 ? -15.832 10.872 10.001 1.00 90.00 95 THR A N 1
ATOM 765 C CA . THR A 1 95 ? -14.726 10.993 9.042 1.00 90.00 95 THR A CA 1
ATOM 766 C C . THR A 1 95 ? -14.984 12.111 8.038 1.00 90.00 95 THR A C 1
ATOM 768 O O . THR A 1 95 ? -14.090 12.915 7.794 1.00 90.00 95 THR A O 1
ATOM 771 N N . LEU A 1 96 ? -16.206 12.231 7.510 1.00 90.38 96 LEU A N 1
ATOM 772 C CA . LEU A 1 96 ? -16.579 13.328 6.613 1.00 90.38 96 LEU A CA 1
ATOM 773 C C . LEU A 1 96 ? -16.421 14.698 7.276 1.00 90.38 96 LEU A C 1
ATOM 775 O O . LEU A 1 96 ? -15.931 15.623 6.631 1.00 90.38 96 LEU A O 1
ATOM 779 N N . ARG A 1 97 ? -16.775 14.823 8.562 1.00 90.31 97 ARG A N 1
ATOM 780 C CA . ARG A 1 97 ? -16.543 16.052 9.334 1.00 90.31 97 ARG A CA 1
ATOM 781 C C . ARG A 1 97 ? -15.058 16.343 9.537 1.00 90.31 97 ARG A C 1
ATOM 783 O O . ARG A 1 97 ? -14.670 17.490 9.398 1.00 90.31 97 ARG A O 1
ATOM 790 N N . PHE A 1 98 ? -14.229 15.337 9.824 1.00 88.06 98 PHE A N 1
ATOM 791 C CA . PHE A 1 98 ? -12.773 15.530 9.921 1.00 88.06 98 PHE A CA 1
ATOM 792 C C . PHE A 1 98 ? -12.123 15.936 8.598 1.00 88.06 98 PHE A C 1
ATOM 794 O O . PHE A 1 98 ? -11.044 16.513 8.603 1.00 88.06 98 PHE A O 1
ATOM 801 N N . LEU A 1 99 ? -12.765 15.615 7.479 1.00 88.62 99 LEU A N 1
ATOM 802 C CA . LEU A 1 99 ? -12.330 16.004 6.144 1.00 88.62 99 LEU A CA 1
ATOM 803 C C . LEU A 1 99 ? -12.977 17.313 5.669 1.00 88.62 99 LEU A C 1
ATOM 805 O O . LEU A 1 99 ? -12.799 17.663 4.506 1.00 88.62 99 LEU A O 1
ATOM 809 N N . ASP A 1 100 ? -13.780 17.992 6.497 1.00 88.12 100 ASP A N 1
ATOM 810 C CA . ASP A 1 100 ? -14.594 19.159 6.120 1.00 88.12 100 ASP A CA 1
ATOM 811 C C . ASP A 1 100 ? -15.446 18.947 4.859 1.00 88.12 100 ASP A C 1
ATOM 813 O O . ASP A 1 100 ? -15.688 19.875 4.086 1.00 88.12 100 ASP A O 1
ATOM 817 N N . PHE A 1 101 ? -15.894 17.710 4.615 1.00 86.12 101 PHE A N 1
ATOM 818 C CA . PHE A 1 101 ? -16.559 17.326 3.367 1.00 86.12 101 PHE A CA 1
ATOM 819 C C . PHE A 1 101 ? -15.730 17.717 2.130 1.00 86.12 101 PHE A C 1
ATOM 821 O O . PHE A 1 101 ? -16.260 18.191 1.125 1.00 86.12 101 PHE A O 1
ATOM 828 N N . ARG A 1 102 ? -14.408 17.506 2.212 1.00 84.38 102 ARG A N 1
ATOM 829 C CA . ARG A 1 102 ? -13.432 17.650 1.129 1.00 84.38 102 ARG A CA 1
ATOM 830 C C . ARG A 1 102 ? -12.638 16.343 0.984 1.00 84.38 102 ARG A C 1
ATOM 832 O O . ARG A 1 102 ? -11.665 16.069 1.675 1.00 84.38 102 ARG A O 1
ATOM 839 N N . MET A 1 103 ? -13.069 15.490 0.063 1.00 83.94 103 MET A N 1
ATOM 840 C CA . MET A 1 103 ? -12.502 14.151 -0.187 1.00 83.94 103 MET A CA 1
ATOM 841 C C . MET A 1 103 ? -11.839 14.093 -1.580 1.00 83.94 103 MET A C 1
ATOM 843 O O . MET A 1 103 ? -11.658 13.032 -2.169 1.00 83.94 103 MET A O 1
ATOM 847 N N . THR A 1 104 ? -11.515 15.254 -2.152 1.00 84.44 104 THR A N 1
ATOM 848 C CA . THR A 1 104 ? -10.828 15.318 -3.440 1.00 84.44 104 THR A CA 1
ATOM 849 C C . THR A 1 104 ? -9.406 14.824 -3.269 1.00 84.44 104 THR A C 1
ATOM 851 O O . THR A 1 104 ? -8.695 15.221 -2.343 1.00 84.44 104 THR A O 1
ATOM 854 N N . THR A 1 105 ? -8.950 13.949 -4.156 1.00 83.00 105 THR A N 1
ATOM 855 C CA . THR A 1 105 ? -7.601 13.387 -4.068 1.00 83.00 105 THR A CA 1
ATOM 856 C C . THR A 1 105 ? -6.855 13.643 -5.368 1.00 83.00 105 THR A C 1
ATOM 858 O O . THR A 1 105 ? -7.354 13.383 -6.460 1.00 83.00 105 THR A O 1
ATOM 861 N N . ARG A 1 106 ? -5.643 14.200 -5.264 1.00 82.38 106 ARG A N 1
ATOM 862 C CA . ARG A 1 106 ? -4.734 14.336 -6.407 1.00 82.38 106 ARG A CA 1
ATOM 863 C C . ARG A 1 106 ? -3.945 13.040 -6.521 1.00 82.38 106 ARG A C 1
ATOM 865 O O . ARG A 1 106 ? -2.942 12.874 -5.835 1.00 82.38 106 ARG A O 1
ATOM 872 N N . ASN A 1 107 ? -4.436 12.114 -7.336 1.00 82.19 107 ASN A N 1
ATOM 873 C CA . ASN A 1 107 ? -3.872 10.771 -7.431 1.00 82.19 107 ASN A CA 1
ATOM 874 C C . ASN A 1 107 ? -2.893 10.645 -8.622 1.00 82.19 107 ASN A C 1
ATOM 876 O O . ASN A 1 107 ? -3.188 11.181 -9.695 1.00 82.19 107 ASN A O 1
ATOM 880 N N . PRO A 1 108 ? -1.749 9.939 -8.493 1.00 91.19 108 PRO A N 1
ATOM 881 C CA . PRO A 1 108 ? -0.821 9.714 -9.605 1.00 91.19 108 PRO A CA 1
ATOM 882 C C . PRO A 1 108 ? -1.382 8.910 -10.792 1.00 91.19 108 PRO A C 1
ATOM 884 O O . PRO A 1 108 ? -0.730 8.871 -11.835 1.00 91.19 108 PRO A O 1
ATOM 887 N N . HIS A 1 109 ? -2.561 8.276 -10.675 1.00 92.19 109 HIS A N 1
ATOM 888 C CA . HIS A 1 109 ? -3.121 7.360 -11.687 1.00 92.19 109 HIS A CA 1
ATOM 889 C C . HIS A 1 109 ? -3.214 7.958 -13.083 1.00 92.19 109 HIS A C 1
ATOM 891 O O . HIS A 1 109 ? -2.824 7.287 -14.032 1.00 92.19 109 HIS A O 1
ATOM 897 N N . ASN A 1 110 ? -3.686 9.201 -13.219 1.00 89.88 110 ASN A N 1
ATOM 898 C CA . ASN A 1 110 ? -3.844 9.827 -14.536 1.00 89.88 110 ASN A CA 1
ATOM 899 C C . ASN A 1 110 ? -2.488 9.986 -15.233 1.00 89.88 110 ASN A C 1
ATOM 901 O O . ASN A 1 110 ? -2.330 9.604 -16.390 1.00 89.88 110 ASN A O 1
ATOM 905 N N . PHE A 1 111 ? -1.478 10.470 -14.506 1.00 92.69 111 PHE A N 1
ATOM 906 C CA . PHE A 1 111 ? -0.119 10.598 -15.031 1.00 92.69 111 PHE A CA 1
ATOM 907 C C . PHE A 1 111 ? 0.472 9.235 -15.378 1.00 92.69 111 PHE A C 1
ATOM 909 O O . PHE A 1 111 ? 1.028 9.058 -16.459 1.00 92.69 111 PHE A O 1
ATOM 916 N N . LEU A 1 112 ? 0.300 8.251 -14.492 1.00 93.81 112 LEU A N 1
ATOM 917 C CA . LEU A 1 112 ? 0.786 6.898 -14.721 1.00 93.81 112 LEU A CA 1
ATOM 918 C C . LEU A 1 112 ? 0.155 6.272 -15.973 1.00 93.81 112 LEU A C 1
ATOM 920 O O . LEU A 1 112 ? 0.872 5.706 -16.796 1.00 93.81 112 LEU A O 1
ATOM 924 N N . LEU A 1 113 ? -1.157 6.430 -16.156 1.00 92.94 113 LEU A N 1
ATOM 925 C CA . LEU A 1 113 ? -1.879 5.961 -17.337 1.00 92.94 113 LEU A CA 1
ATOM 926 C C . LEU A 1 113 ? -1.358 6.625 -18.618 1.00 92.94 113 LEU A C 1
ATOM 928 O O . LEU A 1 113 ? -1.112 5.932 -19.605 1.00 92.94 113 LEU A O 1
ATOM 932 N N . HIS A 1 114 ? -1.140 7.944 -18.600 1.00 90.88 114 HIS A N 1
ATOM 933 C CA . HIS A 1 114 ? -0.563 8.663 -19.737 1.00 90.88 114 HIS A CA 1
ATOM 934 C C . HIS A 1 114 ? 0.840 8.154 -20.089 1.00 90.88 114 HIS A C 1
ATOM 936 O O . HIS A 1 114 ? 1.127 7.920 -21.264 1.00 90.88 114 HIS A O 1
ATOM 942 N N . TYR A 1 115 ? 1.701 7.924 -19.094 1.00 90.38 115 TYR A N 1
ATOM 943 C CA . TYR A 1 115 ? 3.053 7.411 -19.324 1.00 90.38 115 TYR A CA 1
ATOM 944 C C . TYR A 1 115 ? 3.056 5.973 -19.849 1.00 90.38 115 TYR A C 1
ATOM 946 O O . TYR A 1 115 ? 3.805 5.666 -20.777 1.00 90.38 115 TYR A O 1
ATOM 954 N N . ILE A 1 116 ? 2.205 5.101 -19.297 1.00 91.06 116 ILE A N 1
ATOM 955 C CA . ILE A 1 116 ? 2.050 3.722 -19.776 1.00 91.06 116 ILE A CA 1
ATOM 956 C C . ILE A 1 116 ? 1.562 3.725 -21.223 1.00 91.06 116 ILE A C 1
ATOM 958 O O . ILE A 1 116 ? 2.175 3.065 -22.051 1.00 91.06 116 ILE A O 1
ATOM 962 N N . SER A 1 117 ? 0.513 4.490 -21.539 1.00 90.00 117 SER A N 1
ATOM 963 C CA . SER A 1 117 ? -0.046 4.574 -22.894 1.00 90.00 117 SER A CA 1
ATOM 964 C C . SER A 1 117 ? 1.001 5.040 -23.909 1.00 90.00 117 SER A C 1
ATOM 966 O O . SER A 1 117 ? 1.188 4.412 -24.954 1.00 90.00 117 SER A O 1
ATOM 968 N N . ALA A 1 118 ? 1.764 6.081 -23.560 1.00 87.19 118 ALA A N 1
ATOM 969 C CA . ALA A 1 118 ? 2.839 6.574 -24.407 1.00 87.19 118 ALA A CA 1
ATOM 970 C C . ALA A 1 118 ? 3.908 5.501 -24.660 1.00 87.19 118 ALA A C 1
ATOM 972 O O . ALA A 1 118 ? 4.292 5.294 -25.805 1.00 87.19 118 ALA A O 1
ATOM 973 N N . LEU A 1 119 ? 4.374 4.790 -23.627 1.00 84.75 119 LEU A N 1
ATOM 974 C CA . LEU A 1 119 ? 5.410 3.758 -23.772 1.00 84.75 119 LEU A CA 1
ATOM 975 C C . LEU A 1 119 ? 4.907 2.467 -24.431 1.00 84.75 119 LEU A C 1
ATOM 977 O O . LEU A 1 119 ? 5.648 1.850 -25.196 1.00 84.75 119 LEU A O 1
ATOM 981 N N . GLN A 1 120 ? 3.658 2.074 -24.181 1.00 86.75 120 GLN A N 1
ATOM 982 C CA . GLN A 1 120 ? 3.032 0.905 -24.797 1.00 86.75 120 GLN A CA 1
ATOM 983 C C . GLN A 1 120 ? 2.937 1.066 -26.317 1.00 86.75 120 GLN A C 1
ATOM 985 O O . GLN A 1 120 ? 3.077 0.083 -27.037 1.00 86.75 120 GLN A O 1
ATOM 990 N N . HIS A 1 121 ? 2.778 2.294 -26.821 1.00 84.62 121 HIS A N 1
ATOM 991 C CA . HIS A 1 121 ? 2.843 2.564 -28.257 1.00 84.62 121 HIS A CA 1
ATOM 992 C C . HIS A 1 121 ? 4.219 2.226 -28.863 1.00 84.62 121 HIS A C 1
ATOM 994 O O . HIS A 1 121 ? 4.291 1.708 -29.975 1.00 84.62 121 HIS A O 1
ATOM 1000 N N . TRP A 1 122 ? 5.310 2.466 -28.126 1.00 81.50 122 TRP A N 1
ATOM 1001 C CA . TRP A 1 122 ? 6.675 2.183 -28.588 1.00 81.50 122 TRP A CA 1
ATOM 1002 C C . TRP A 1 122 ? 7.074 0.708 -28.446 1.00 81.50 122 TRP A C 1
ATOM 1004 O O . TRP A 1 122 ? 7.869 0.213 -29.244 1.00 81.50 122 TRP A O 1
ATOM 1014 N N . CYS A 1 123 ? 6.561 0.006 -27.430 1.00 83.00 123 CYS A N 1
ATOM 1015 C CA . CYS A 1 123 ? 6.932 -1.381 -27.114 1.00 83.00 123 CYS A CA 1
ATOM 1016 C C . CYS A 1 123 ? 5.704 -2.228 -26.723 1.00 83.00 123 CYS A C 1
ATOM 1018 O O . CYS A 1 123 ? 5.603 -2.686 -25.579 1.00 83.00 123 CYS A O 1
ATOM 1020 N N . PRO A 1 124 ? 4.736 -2.437 -27.635 1.00 84.69 124 PRO A N 1
ATOM 1021 C CA . PRO A 1 124 ? 3.453 -3.044 -27.281 1.00 84.69 124 PRO A CA 1
ATOM 1022 C C . PRO A 1 124 ? 3.603 -4.481 -26.772 1.00 84.69 124 PRO A C 1
ATOM 1024 O O . PRO A 1 124 ? 2.966 -4.857 -25.790 1.00 84.69 124 PRO A O 1
ATOM 1027 N N . ARG A 1 125 ? 4.494 -5.267 -27.392 1.00 86.06 125 ARG A N 1
ATOM 1028 C CA . ARG A 1 125 ? 4.701 -6.683 -27.051 1.00 86.06 125 ARG A CA 1
ATOM 1029 C C . ARG A 1 125 ? 5.286 -6.847 -25.656 1.00 86.06 125 ARG A C 1
ATOM 1031 O O . ARG A 1 125 ? 4.839 -7.698 -24.898 1.00 86.06 125 ARG A O 1
ATOM 1038 N N . GLU A 1 126 ? 6.276 -6.035 -25.309 1.00 85.31 126 GLU A N 1
ATOM 1039 C CA . GLU A 1 126 ? 6.944 -6.085 -24.015 1.00 85.31 126 GLU A CA 1
ATOM 1040 C C . GLU A 1 126 ? 6.005 -5.649 -22.891 1.00 85.31 126 GLU A C 1
ATOM 1042 O O . GLU A 1 126 ? 6.013 -6.267 -21.827 1.00 85.31 126 GLU A O 1
ATOM 1047 N N . PHE A 1 127 ? 5.187 -4.617 -23.127 1.00 87.56 127 PHE A N 1
ATOM 1048 C CA . PHE A 1 127 ? 4.204 -4.140 -22.153 1.00 87.56 127 PHE A CA 1
ATOM 1049 C C . PHE A 1 127 ? 3.121 -5.178 -21.870 1.00 87.56 127 PHE A C 1
ATOM 1051 O O . PHE A 1 127 ? 2.801 -5.403 -20.701 1.00 87.56 127 PHE A O 1
ATOM 1058 N N . GLU A 1 128 ? 2.600 -5.820 -22.918 1.00 86.81 128 GLU A N 1
ATOM 1059 C CA . GLU A 1 128 ? 1.565 -6.848 -22.807 1.00 86.81 128 GLU A CA 1
ATOM 1060 C C . GLU A 1 128 ? 2.115 -8.128 -22.164 1.00 86.81 128 GLU A C 1
ATOM 1062 O O . GLU A 1 128 ? 1.600 -8.578 -21.146 1.00 86.81 128 GLU A O 1
ATOM 1067 N N . GLN A 1 129 ? 3.229 -8.672 -22.668 1.00 89.81 129 GLN A N 1
ATOM 1068 C CA . GLN A 1 129 ? 3.795 -9.927 -22.155 1.00 89.81 129 GLN A CA 1
ATOM 1069 C C . GLN A 1 129 ? 4.241 -9.831 -20.695 1.00 89.81 129 GLN A C 1
ATOM 1071 O O . GLN A 1 129 ? 4.166 -10.807 -19.948 1.00 89.81 129 GLN A O 1
ATOM 1076 N N . LYS A 1 130 ? 4.743 -8.665 -20.280 1.00 89.81 130 LYS A N 1
ATOM 1077 C CA . LYS A 1 130 ? 5.322 -8.478 -18.946 1.00 89.81 130 LYS A CA 1
ATOM 1078 C C . LYS A 1 130 ? 4.400 -7.748 -17.978 1.00 89.81 130 LYS A C 1
ATOM 1080 O O . LYS A 1 130 ? 4.836 -7.457 -16.867 1.00 89.81 130 LYS A O 1
ATOM 1085 N N . HIS A 1 131 ? 3.161 -7.464 -18.386 1.00 93.06 131 HIS A N 1
ATOM 1086 C CA . HIS A 1 131 ? 2.134 -6.837 -17.551 1.00 93.06 131 HIS A CA 1
ATOM 1087 C C . HIS A 1 131 ? 2.638 -5.556 -16.861 1.00 93.06 131 HIS A C 1
ATOM 1089 O O . HIS A 1 131 ? 2.345 -5.287 -15.696 1.00 93.06 131 HIS A O 1
ATOM 1095 N N . VAL A 1 132 ? 3.434 -4.752 -17.581 1.00 92.25 132 VAL A N 1
ATOM 1096 C CA . VAL A 1 132 ? 4.120 -3.573 -17.018 1.00 92.25 132 VAL A CA 1
ATOM 1097 C C . VAL A 1 132 ? 3.119 -2.583 -16.431 1.00 92.25 132 VAL A C 1
ATOM 1099 O O . VAL A 1 132 ? 3.363 -2.015 -15.364 1.00 92.25 132 VAL A O 1
ATOM 1102 N N . GLY A 1 133 ? 1.998 -2.372 -17.124 1.00 92.75 133 GLY A N 1
ATOM 1103 C CA . GLY A 1 133 ? 0.960 -1.453 -16.672 1.00 92.75 133 GLY A CA 1
ATOM 1104 C C . GLY A 1 133 ? 0.355 -1.894 -15.342 1.00 92.75 133 GLY A C 1
ATOM 1105 O O . GLY A 1 133 ? 0.350 -1.121 -14.386 1.00 92.75 133 GLY A O 1
ATOM 1106 N N . GLU A 1 134 ? -0.068 -3.156 -15.252 1.00 94.12 134 GLU A N 1
ATOM 1107 C CA . GLU A 1 134 ? -0.625 -3.738 -14.027 1.00 94.12 134 GLU A CA 1
ATOM 1108 C C . GLU A 1 134 ? 0.372 -3.669 -12.865 1.00 94.12 134 GLU A C 1
ATOM 1110 O O . GLU A 1 134 ? 0.036 -3.167 -11.791 1.00 94.12 134 GLU A O 1
ATOM 1115 N N . LEU A 1 135 ? 1.627 -4.069 -13.100 1.00 95.38 135 LEU A N 1
ATOM 1116 C CA . LEU A 1 135 ? 2.686 -3.992 -12.096 1.00 95.38 135 LEU A CA 1
ATOM 1117 C C . LEU A 1 135 ? 2.906 -2.555 -11.605 1.00 95.38 135 LEU A C 1
ATOM 1119 O O . LEU A 1 135 ? 3.112 -2.334 -10.415 1.00 95.38 135 LEU A O 1
ATOM 1123 N N . SER A 1 136 ? 2.823 -1.567 -12.498 1.00 95.44 136 SER A N 1
ATOM 1124 C CA . SER A 1 136 ? 2.977 -0.157 -12.127 1.00 95.44 136 SER A CA 1
ATOM 1125 C C . SER A 1 136 ? 1.849 0.328 -11.214 1.00 95.44 136 SER A C 1
ATOM 1127 O O . SER A 1 136 ? 2.112 1.037 -10.243 1.00 95.44 136 SER A O 1
ATOM 1129 N N . PHE A 1 137 ? 0.603 -0.073 -11.485 1.00 96.56 137 PHE A N 1
ATOM 1130 C CA . PHE A 1 137 ? -0.538 0.250 -10.622 1.00 96.56 137 PHE A CA 1
ATOM 1131 C C . PHE A 1 137 ? -0.485 -0.495 -9.282 1.00 96.56 137 PHE A C 1
ATOM 1133 O O . PHE A 1 137 ? -0.860 0.070 -8.254 1.00 96.56 137 PHE A O 1
ATOM 1140 N N . ILE A 1 138 ? 0.007 -1.737 -9.262 1.00 96.44 138 ILE A N 1
ATOM 1141 C CA . ILE A 1 138 ? 0.266 -2.482 -8.020 1.00 96.44 138 ILE A CA 1
ATOM 1142 C C . ILE A 1 138 ? 1.291 -1.732 -7.164 1.00 96.44 138 ILE A C 1
ATOM 1144 O O . ILE A 1 138 ? 1.007 -1.439 -6.007 1.00 96.44 138 ILE A O 1
ATOM 1148 N N . LEU A 1 139 ? 2.427 -1.334 -7.745 1.00 96.56 139 LEU A N 1
ATOM 1149 C CA . LEU A 1 139 ? 3.464 -0.570 -7.043 1.00 96.56 139 LEU A CA 1
ATOM 1150 C C . LEU A 1 139 ? 2.946 0.777 -6.525 1.00 96.56 139 LEU A C 1
ATOM 1152 O O . LEU A 1 139 ? 3.270 1.163 -5.404 1.00 96.56 139 LEU A O 1
ATOM 1156 N N . LEU A 1 140 ? 2.118 1.473 -7.311 1.00 96.56 140 LEU A N 1
ATOM 1157 C CA . LEU A 1 140 ? 1.492 2.724 -6.883 1.00 96.56 140 LEU A CA 1
ATOM 1158 C C . LEU A 1 140 ? 0.599 2.512 -5.658 1.00 96.56 140 LEU A C 1
ATOM 1160 O O . LEU A 1 140 ? 0.686 3.271 -4.694 1.00 96.56 140 LEU A O 1
ATOM 1164 N N . ARG A 1 141 ? -0.238 1.472 -5.665 1.00 96.38 141 ARG A N 1
ATOM 1165 C CA . ARG A 1 141 ? -1.075 1.117 -4.514 1.00 96.38 141 ARG A CA 1
ATOM 1166 C C . ARG A 1 141 ? -0.229 0.747 -3.303 1.00 96.38 141 ARG A C 1
ATOM 1168 O O . ARG A 1 141 ? -0.484 1.253 -2.217 1.00 96.38 141 ARG A O 1
ATOM 1175 N N . ASP A 1 142 ? 0.801 -0.067 -3.484 1.00 95.94 142 ASP A N 1
ATOM 1176 C CA . ASP A 1 142 ? 1.652 -0.524 -2.385 1.00 95.94 142 ASP A CA 1
ATOM 1177 C C . ASP A 1 142 ? 2.462 0.633 -1.768 1.00 95.94 142 ASP A C 1
ATOM 1179 O O . ASP A 1 142 ? 2.698 0.654 -0.560 1.00 95.94 142 ASP A O 1
ATOM 1183 N N . ALA A 1 143 ? 2.801 1.666 -2.550 1.00 95.75 143 ALA A N 1
ATOM 1184 C CA . ALA A 1 143 ? 3.405 2.893 -2.029 1.00 95.75 143 ALA A CA 1
ATOM 1185 C C . ALA A 1 143 ? 2.493 3.631 -1.026 1.00 95.75 143 ALA A C 1
ATOM 1187 O O . ALA A 1 143 ? 2.994 4.275 -0.103 1.00 95.75 143 ALA A O 1
ATOM 1188 N N . HIS A 1 144 ? 1.165 3.491 -1.136 1.00 95.25 144 HIS A N 1
ATOM 1189 C CA . HIS A 1 144 ? 0.206 4.113 -0.212 1.00 95.25 144 HIS A CA 1
ATOM 1190 C C . HIS A 1 144 ? 0.172 3.460 1.178 1.00 95.25 144 HIS A C 1
ATOM 1192 O O . HIS A 1 144 ? -0.477 3.993 2.076 1.00 95.25 144 HIS A O 1
ATOM 1198 N N . VAL A 1 145 ? 0.925 2.375 1.409 1.00 95.25 145 VAL A N 1
ATOM 1199 C CA . VAL A 1 145 ? 1.253 1.921 2.774 1.00 95.25 145 VAL A CA 1
ATOM 1200 C C . VAL A 1 145 ? 1.997 3.024 3.551 1.00 95.25 145 VAL A C 1
ATOM 1202 O O . VAL A 1 145 ? 1.876 3.114 4.774 1.00 95.25 145 VAL A O 1
ATOM 1205 N N . HIS A 1 146 ? 2.720 3.895 2.836 1.00 93.38 146 HIS A N 1
ATOM 1206 C CA . HIS A 1 146 ? 3.423 5.066 3.357 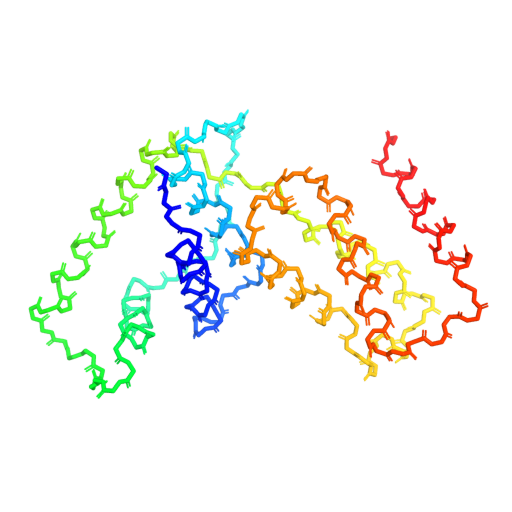1.00 93.38 146 HIS A CA 1
ATOM 1207 C C . HIS A 1 146 ? 2.901 6.354 2.693 1.00 93.38 146 HIS A C 1
ATOM 1209 O O . HIS A 1 146 ? 3.594 6.954 1.867 1.00 93.38 146 HIS A O 1
ATOM 1215 N N . PRO A 1 147 ? 1.691 6.820 3.052 1.00 92.19 147 PRO A N 1
ATOM 1216 C CA . PRO A 1 147 ? 1.064 7.964 2.389 1.00 92.19 147 PRO A CA 1
ATOM 1217 C C . PRO A 1 147 ? 1.874 9.258 2.521 1.00 92.19 147 PRO A C 1
ATOM 1219 O O . PRO A 1 147 ? 1.851 10.058 1.597 1.00 92.19 147 PRO A O 1
ATOM 1222 N N . ASP A 1 148 ? 2.643 9.443 3.602 1.00 91.44 148 ASP A N 1
ATOM 1223 C CA . ASP A 1 148 ? 3.525 10.612 3.767 1.00 91.44 148 ASP A CA 1
ATOM 1224 C C . ASP A 1 148 ? 4.516 10.734 2.609 1.00 91.44 148 ASP A C 1
ATOM 1226 O O . ASP A 1 148 ? 4.751 11.820 2.095 1.00 91.44 148 ASP A O 1
ATOM 1230 N N . TRP A 1 149 ? 5.086 9.606 2.173 1.00 93.31 149 TRP A N 1
ATOM 1231 C CA . TRP A 1 149 ? 6.034 9.592 1.066 1.00 93.31 149 TRP A CA 1
ATOM 1232 C C . TRP A 1 149 ? 5.341 9.931 -0.253 1.00 93.31 149 TRP A C 1
ATOM 1234 O O . TRP A 1 149 ? 5.882 10.700 -1.044 1.00 93.31 149 TRP A O 1
ATOM 1244 N N . VAL A 1 150 ? 4.133 9.403 -0.472 1.00 93.81 150 VAL A N 1
ATOM 1245 C CA . VAL A 1 150 ? 3.336 9.705 -1.669 1.00 93.81 150 VAL A CA 1
ATOM 1246 C C . VAL A 1 150 ? 2.970 11.191 -1.712 1.00 93.81 150 VAL A C 1
ATOM 1248 O O . VAL A 1 150 ? 3.117 11.822 -2.754 1.00 93.81 150 VAL A O 1
ATOM 1251 N N . LEU A 1 151 ? 2.536 11.756 -0.583 1.00 91.75 151 LEU A N 1
ATOM 1252 C CA . LEU A 1 151 ? 2.099 13.150 -0.467 1.00 91.75 151 LEU A CA 1
ATOM 1253 C C . LEU A 1 151 ? 3.265 14.151 -0.440 1.00 91.75 151 LEU A C 1
ATOM 1255 O O . LEU A 1 151 ? 3.082 15.301 -0.829 1.00 91.75 151 LEU A O 1
ATOM 1259 N N . ALA A 1 152 ? 4.469 13.722 -0.047 1.00 92.44 152 ALA A N 1
ATOM 1260 C CA . ALA A 1 152 ? 5.676 14.550 -0.074 1.00 92.44 152 ALA A CA 1
ATOM 1261 C C . ALA A 1 152 ? 6.222 14.816 -1.491 1.00 92.44 152 ALA A C 1
ATOM 1263 O O . ALA A 1 152 ? 7.103 15.661 -1.656 1.00 92.44 152 ALA A O 1
ATOM 1264 N N . HIS A 1 153 ? 5.733 14.109 -2.515 1.00 92.94 153 HIS A N 1
ATOM 1265 C CA . HIS A 1 153 ? 6.198 14.235 -3.897 1.00 92.94 153 HIS A CA 1
ATOM 1266 C C . HIS A 1 153 ? 5.058 14.641 -4.834 1.00 92.94 153 HIS A C 1
ATOM 1268 O O . HIS A 1 153 ? 3.882 14.395 -4.569 1.00 92.94 153 HIS A O 1
ATOM 1274 N N . SER A 1 154 ? 5.397 15.243 -5.979 1.00 92.12 154 SER A N 1
ATOM 1275 C CA . SER A 1 154 ? 4.382 15.541 -6.991 1.00 92.12 154 SER A CA 1
ATOM 1276 C C . SER A 1 154 ? 3.784 14.245 -7.566 1.00 92.12 154 SER A C 1
ATOM 1278 O O . SER A 1 154 ? 4.516 13.259 -7.732 1.00 92.12 154 SER A O 1
ATOM 1280 N N . PRO A 1 155 ? 2.489 14.221 -7.938 1.00 92.38 155 PRO A N 1
ATOM 1281 C CA . PRO A 1 155 ? 1.866 13.023 -8.499 1.00 92.38 155 PRO A CA 1
ATOM 1282 C C . PRO A 1 155 ? 2.588 12.481 -9.742 1.00 92.38 155 PRO A C 1
ATOM 1284 O O . PRO A 1 155 ? 2.694 11.271 -9.930 1.00 92.38 155 PRO A O 1
ATOM 1287 N N . GLN A 1 156 ? 3.156 13.371 -10.558 1.00 92.62 156 GLN A N 1
ATOM 1288 C CA . GLN A 1 156 ? 3.980 13.028 -11.716 1.00 92.62 156 GLN A CA 1
ATOM 1289 C C . GLN A 1 156 ? 5.226 12.239 -11.306 1.00 92.62 156 GLN A C 1
ATOM 1291 O O . GLN A 1 156 ? 5.546 11.228 -11.929 1.00 92.62 156 GLN A O 1
ATOM 1296 N N . THR A 1 157 ? 5.912 12.688 -10.251 1.00 93.06 157 THR A N 1
ATOM 1297 C CA . THR A 1 157 ? 7.135 12.054 -9.743 1.00 93.06 157 THR A CA 1
ATOM 1298 C C . THR A 1 157 ? 6.833 10.655 -9.223 1.00 93.06 157 THR A C 1
ATOM 1300 O O . THR A 1 157 ? 7.510 9.701 -9.602 1.00 93.06 157 THR A O 1
ATOM 1303 N N . VAL A 1 158 ? 5.773 10.506 -8.421 1.00 94.81 158 VAL A N 1
ATOM 1304 C CA . VAL A 1 158 ? 5.354 9.198 -7.893 1.00 94.81 158 VAL A CA 1
ATOM 1305 C C . VAL A 1 158 ? 5.017 8.232 -9.033 1.00 94.81 158 VAL A C 1
ATOM 1307 O O . VAL A 1 158 ? 5.487 7.093 -9.028 1.00 94.81 158 VAL A O 1
ATOM 1310 N N . ALA A 1 159 ? 4.270 8.691 -10.044 1.00 93.94 159 ALA A N 1
ATOM 1311 C CA . ALA A 1 159 ? 3.933 7.889 -11.220 1.00 93.94 159 ALA A CA 1
ATOM 1312 C C . ALA A 1 159 ? 5.183 7.414 -11.986 1.00 93.94 159 ALA A C 1
ATOM 1314 O O . ALA A 1 159 ? 5.296 6.229 -12.304 1.00 93.94 159 ALA A O 1
ATOM 1315 N N . ILE A 1 160 ? 6.149 8.305 -12.237 1.00 92.06 160 ILE A N 1
ATOM 1316 C CA . ILE A 1 160 ? 7.403 7.961 -12.931 1.00 92.06 160 ILE A CA 1
ATOM 1317 C C . ILE A 1 160 ? 8.220 6.957 -12.122 1.00 92.06 160 ILE A C 1
ATOM 1319 O O . ILE A 1 160 ? 8.750 6.004 -12.694 1.00 92.06 160 ILE A O 1
ATOM 1323 N N . ILE A 1 161 ? 8.311 7.132 -10.800 1.00 92.75 161 ILE A N 1
ATOM 1324 C CA . ILE A 1 161 ? 9.032 6.201 -9.927 1.00 92.75 161 ILE A CA 1
ATOM 1325 C C . ILE A 1 161 ? 8.403 4.807 -10.014 1.00 92.75 161 ILE A C 1
ATOM 1327 O O . ILE A 1 161 ? 9.120 3.849 -10.307 1.00 92.75 161 ILE A O 1
ATOM 1331 N N . CYS A 1 162 ? 7.080 4.691 -9.852 1.00 94.75 162 CYS A N 1
ATOM 1332 C CA . CYS A 1 162 ? 6.377 3.404 -9.920 1.00 94.75 162 CYS A CA 1
ATOM 1333 C C . CYS A 1 162 ? 6.589 2.708 -11.272 1.00 94.75 162 CYS A C 1
ATOM 1335 O O . CYS A 1 162 ? 6.952 1.532 -11.314 1.00 94.75 162 CYS A O 1
ATOM 1337 N N . LEU A 1 163 ? 6.459 3.452 -12.374 1.00 92.75 163 LEU A N 1
ATOM 1338 C CA . LEU A 1 163 ? 6.712 2.942 -13.721 1.00 92.75 163 LEU A CA 1
ATOM 1339 C C . LEU A 1 163 ? 8.172 2.506 -13.908 1.00 92.75 163 LEU A C 1
ATOM 1341 O O . LEU A 1 163 ? 8.442 1.432 -14.439 1.00 92.75 163 LEU A O 1
ATOM 1345 N N . SER A 1 164 ? 9.134 3.301 -13.438 1.00 90.69 164 SER A N 1
ATOM 1346 C CA . SER A 1 164 ? 10.560 2.976 -13.558 1.00 90.69 164 SER A CA 1
ATOM 1347 C C . SER A 1 164 ? 10.928 1.689 -12.813 1.00 90.69 164 SER A C 1
ATOM 1349 O O . SER A 1 164 ? 11.711 0.880 -13.317 1.00 90.69 164 SER A O 1
ATOM 1351 N N . ILE A 1 165 ? 10.326 1.465 -11.640 1.00 92.56 165 ILE A N 1
ATOM 1352 C CA . ILE A 1 165 ? 10.503 0.244 -10.856 1.00 92.56 165 ILE A CA 1
ATOM 1353 C C . ILE A 1 165 ? 9.857 -0.936 -11.589 1.00 92.56 165 ILE A C 1
ATOM 1355 O O . ILE A 1 165 ? 10.510 -1.969 -11.734 1.00 92.56 165 ILE A O 1
ATOM 1359 N N . ALA A 1 166 ? 8.642 -0.779 -12.128 1.00 92.69 166 ALA A N 1
ATOM 1360 C CA . ALA A 1 166 ? 7.972 -1.821 -12.908 1.00 92.69 166 ALA A CA 1
ATOM 1361 C C . ALA A 1 166 ? 8.792 -2.245 -14.137 1.00 92.69 166 ALA A C 1
ATOM 1363 O O . ALA A 1 166 ? 8.962 -3.438 -14.397 1.00 92.69 166 ALA A O 1
ATOM 1364 N N . LEU A 1 167 ? 9.366 -1.285 -14.867 1.00 89.44 167 LEU A N 1
ATOM 1365 C CA . LEU A 1 167 ? 10.227 -1.547 -16.025 1.00 89.44 167 LEU A CA 1
ATOM 1366 C C . LEU A 1 167 ? 11.504 -2.307 -15.653 1.00 89.44 167 LEU A C 1
ATOM 1368 O O . LEU A 1 167 ? 11.904 -3.243 -16.351 1.00 89.44 167 LEU A O 1
ATOM 1372 N N . ARG A 1 168 ? 12.127 -1.939 -14.528 1.00 88.19 168 ARG A N 1
ATOM 1373 C CA . ARG A 1 168 ? 13.307 -2.641 -14.003 1.00 88.19 168 ARG A CA 1
ATOM 1374 C C . ARG A 1 168 ? 12.959 -4.058 -13.547 1.00 88.19 168 ARG A C 1
ATOM 1376 O O . ARG A 1 168 ? 13.664 -4.997 -13.907 1.00 88.19 168 ARG A O 1
ATOM 1383 N N . ALA A 1 169 ? 11.865 -4.223 -12.808 1.00 90.19 169 ALA A N 1
ATOM 1384 C CA . ALA A 1 169 ? 11.416 -5.515 -12.291 1.00 90.19 169 ALA A CA 1
ATOM 1385 C C . ALA A 1 169 ? 11.030 -6.492 -13.415 1.00 90.19 169 ALA A C 1
ATOM 1387 O O . ALA A 1 169 ? 11.393 -7.666 -13.376 1.00 90.19 169 ALA A O 1
ATOM 1388 N N . SER A 1 170 ? 10.376 -5.993 -14.464 1.00 87.44 170 SER A N 1
ATOM 1389 C CA . SER A 1 170 ? 10.003 -6.769 -15.654 1.00 87.44 170 SER A CA 1
ATOM 1390 C C . SER A 1 170 ? 11.175 -7.048 -16.610 1.00 87.44 170 SER A C 1
ATOM 1392 O O . SER A 1 170 ? 11.010 -7.744 -17.619 1.00 87.44 170 SER A O 1
ATOM 1394 N N . LYS A 1 171 ? 12.381 -6.534 -16.320 1.00 83.69 171 LYS A N 1
ATOM 1395 C CA . LYS A 1 171 ? 13.586 -6.677 -17.157 1.00 83.69 171 LYS A CA 1
ATOM 1396 C C . LYS A 1 171 ? 13.331 -6.275 -18.614 1.00 83.69 171 LYS A C 1
ATOM 1398 O O . LYS A 1 171 ? 13.748 -6.977 -19.539 1.00 83.69 171 LYS A O 1
ATOM 1403 N N . VAL A 1 172 ? 12.526 -5.238 -18.858 1.00 75.56 172 VAL A N 1
ATOM 1404 C CA . VAL A 1 172 ? 12.335 -4.731 -20.225 1.00 75.56 172 VAL A CA 1
ATOM 1405 C C . VAL A 1 172 ? 13.648 -4.088 -20.653 1.00 75.56 172 VAL A C 1
ATOM 1407 O O . VAL A 1 172 ? 14.071 -3.077 -20.097 1.00 75.56 172 VAL A O 1
ATOM 1410 N N . ASN A 1 173 ? 14.318 -4.720 -21.616 1.00 66.25 173 ASN A N 1
ATOM 1411 C CA . ASN A 1 173 ? 15.572 -4.235 -22.170 1.00 66.25 173 ASN A CA 1
ATOM 1412 C C . ASN A 1 173 ? 15.278 -3.059 -23.098 1.00 66.25 173 ASN A C 1
ATOM 1414 O O . ASN A 1 173 ? 15.179 -3.219 -24.312 1.00 66.25 173 ASN A O 1
ATOM 1418 N N . PHE A 1 174 ? 15.154 -1.864 -22.536 1.00 62.16 174 PHE A N 1
ATOM 1419 C CA . PHE A 1 174 ? 15.253 -0.664 -23.346 1.00 62.16 174 PHE A CA 1
ATOM 1420 C C . PHE A 1 174 ? 16.717 -0.459 -23.693 1.00 62.16 174 PHE A C 1
ATOM 1422 O O . PHE A 1 174 ? 17.490 0.037 -22.875 1.00 62.16 174 PHE A O 1
ATOM 1429 N N . LEU A 1 175 ? 17.096 -0.795 -24.927 1.00 55.12 175 LEU A N 1
ATOM 1430 C CA . LEU A 1 175 ? 18.401 -0.392 -25.452 1.00 55.12 175 LEU A CA 1
ATOM 1431 C C . LEU A 1 175 ? 18.578 1.140 -25.465 1.00 55.12 175 LEU A C 1
ATOM 1433 O O . LEU A 1 175 ? 19.704 1.605 -25.567 1.00 55.12 175 LEU A O 1
ATOM 1437 N N . ASN A 1 176 ? 17.512 1.922 -25.245 1.00 56.25 176 ASN A N 1
ATOM 1438 C CA . ASN A 1 176 ? 17.579 3.367 -25.056 1.00 56.25 176 ASN A CA 1
ATOM 1439 C C . ASN A 1 176 ? 16.868 3.822 -23.764 1.00 56.25 176 ASN A C 1
ATOM 1441 O O . ASN A 1 176 ? 15.787 4.409 -23.818 1.00 56.25 176 ASN A O 1
ATOM 1445 N N . PHE A 1 177 ? 17.491 3.646 -22.593 1.00 56.72 177 PHE A N 1
ATOM 1446 C CA . PHE A 1 177 ? 17.079 4.371 -21.372 1.00 56.72 177 PHE A CA 1
ATOM 1447 C C . PHE A 1 177 ? 17.002 5.888 -21.608 1.00 56.72 177 PHE A C 1
ATOM 1449 O O . PHE A 1 177 ? 16.119 6.560 -21.078 1.00 56.72 177 PHE A O 1
ATOM 1456 N N . LEU A 1 178 ? 17.885 6.409 -22.468 1.00 57.84 178 LEU A N 1
ATOM 1457 C CA . LEU A 1 178 ? 17.871 7.798 -22.909 1.00 57.84 178 LEU A CA 1
ATOM 1458 C C . LEU A 1 178 ? 16.572 8.151 -23.647 1.00 57.84 178 LEU A C 1
ATOM 1460 O O . LEU A 1 178 ? 16.048 9.237 -23.450 1.00 57.84 178 LEU A O 1
ATOM 1464 N N . PHE A 1 179 ? 16.009 7.234 -24.439 1.00 60.88 179 PHE A N 1
ATOM 1465 C CA . PHE A 1 179 ? 14.765 7.484 -25.166 1.00 60.88 179 PHE A CA 1
ATOM 1466 C C . PHE A 1 179 ? 13.558 7.514 -24.233 1.00 60.88 179 PHE A C 1
ATOM 1468 O O . PHE A 1 179 ? 12.699 8.366 -24.415 1.00 60.88 179 PHE A O 1
ATOM 1475 N N . ILE A 1 180 ? 13.506 6.666 -23.198 1.00 61.56 180 ILE A N 1
ATOM 1476 C CA . ILE A 1 180 ? 12.464 6.780 -22.165 1.00 61.56 180 ILE A CA 1
ATOM 1477 C C . ILE A 1 180 ? 12.634 8.077 -21.389 1.00 61.56 180 ILE A C 1
ATOM 1479 O O . ILE A 1 180 ? 11.653 8.778 -21.190 1.00 61.56 180 ILE A O 1
ATOM 1483 N N . TYR A 1 181 ? 13.856 8.413 -20.968 1.00 62.78 181 TYR A N 1
ATOM 1484 C CA . TYR A 1 181 ? 14.102 9.654 -20.239 1.00 62.78 181 TYR A CA 1
ATOM 1485 C C . TYR A 1 181 ? 13.688 10.866 -21.077 1.00 62.78 181 TYR A C 1
ATOM 1487 O O . TYR A 1 181 ? 12.916 11.682 -20.596 1.00 62.78 181 TYR A O 1
ATOM 1495 N N . ILE A 1 182 ? 14.102 10.935 -22.347 1.00 65.06 182 ILE A N 1
ATOM 1496 C CA . ILE A 1 182 ? 13.703 11.990 -23.288 1.00 65.06 182 ILE A CA 1
ATOM 1497 C C . ILE A 1 182 ? 12.191 11.970 -23.517 1.00 65.06 182 ILE A C 1
ATOM 1499 O O . ILE A 1 182 ? 11.577 13.027 -23.481 1.00 65.06 182 ILE A O 1
ATOM 1503 N N . SER A 1 183 ? 11.576 10.803 -23.714 1.00 64.38 183 SER A N 1
ATOM 1504 C CA . SER A 1 183 ? 10.132 10.694 -23.957 1.00 64.38 183 SER A CA 1
ATOM 1505 C C . SER A 1 183 ? 9.332 11.141 -22.741 1.00 64.38 183 SER A C 1
ATOM 1507 O O . SER A 1 183 ? 8.407 11.927 -22.884 1.00 64.38 183 SER A O 1
ATOM 1509 N N . ILE A 1 184 ? 9.720 10.717 -21.537 1.00 64.38 184 ILE A N 1
ATOM 1510 C CA . ILE A 1 184 ? 9.109 11.159 -20.283 1.00 64.38 184 ILE A CA 1
ATOM 1511 C C . ILE A 1 184 ? 9.329 12.663 -20.110 1.00 64.38 184 ILE A C 1
ATOM 1513 O O . ILE A 1 184 ? 8.372 13.375 -19.836 1.00 64.38 184 ILE A O 1
ATOM 1517 N N . HIS A 1 185 ? 10.538 13.177 -20.339 1.00 66.88 185 HIS A N 1
ATOM 1518 C CA . HIS A 1 185 ? 10.825 14.607 -20.217 1.00 66.88 185 HIS A CA 1
ATOM 1519 C C . HIS A 1 185 ? 10.040 15.445 -21.238 1.00 66.88 185 HIS A C 1
ATOM 1521 O O . HIS A 1 185 ? 9.541 16.513 -20.902 1.00 66.88 185 HIS A O 1
ATOM 1527 N N . HIS A 1 186 ? 9.874 14.948 -22.465 1.00 64.25 186 HIS A N 1
ATOM 1528 C CA . HIS A 1 186 ? 9.079 15.577 -23.517 1.00 64.25 186 HIS A CA 1
ATOM 1529 C C . HIS A 1 186 ? 7.577 15.537 -23.198 1.00 64.25 186 HIS A C 1
ATOM 1531 O O . HIS A 1 186 ? 6.879 16.526 -23.404 1.00 64.25 186 HIS A O 1
ATOM 1537 N N . ILE A 1 187 ? 7.078 14.431 -22.635 1.00 65.06 187 ILE A N 1
ATOM 1538 C CA . ILE A 1 187 ? 5.693 14.325 -22.154 1.00 65.06 187 ILE A CA 1
ATOM 1539 C C . ILE A 1 187 ? 5.459 15.294 -20.988 1.00 65.06 187 ILE A C 1
ATOM 1541 O O . ILE A 1 187 ? 4.452 15.995 -20.988 1.00 65.06 187 ILE A O 1
ATOM 1545 N N . ILE A 1 188 ? 6.389 15.385 -20.031 1.00 65.12 188 ILE A N 1
ATOM 1546 C CA . ILE A 1 188 ? 6.296 16.320 -18.898 1.00 65.12 188 ILE A CA 1
ATOM 1547 C C . ILE A 1 188 ? 6.257 17.769 -19.397 1.00 65.12 188 ILE A C 1
ATOM 1549 O O . ILE A 1 188 ? 5.401 18.530 -18.956 1.00 65.12 188 ILE A O 1
ATOM 1553 N N . ILE A 1 189 ? 7.143 18.143 -20.330 1.00 63.53 189 ILE A N 1
ATOM 1554 C CA . ILE A 1 189 ? 7.184 19.500 -20.896 1.00 63.53 189 ILE A CA 1
ATOM 1555 C C . ILE A 1 189 ? 5.853 19.836 -21.585 1.00 63.53 189 ILE A C 1
ATOM 1557 O O . ILE A 1 189 ? 5.280 20.889 -21.310 1.00 63.53 189 ILE A O 1
ATOM 1561 N N . ASN A 1 190 ? 5.313 18.926 -22.399 1.00 58.69 190 ASN A N 1
ATOM 1562 C CA . ASN A 1 190 ? 4.067 19.165 -23.134 1.00 58.69 190 ASN A CA 1
ATOM 1563 C C . ASN A 1 190 ? 2.799 19.143 -22.265 1.00 58.69 190 ASN A C 1
ATOM 1565 O O . ASN A 1 190 ? 1.777 19.643 -22.712 1.00 58.69 190 ASN A O 1
ATOM 1569 N N . GLN A 1 191 ? 2.833 18.585 -21.050 1.00 57.03 191 GLN A N 1
ATOM 1570 C CA . GLN A 1 191 ? 1.710 18.682 -20.103 1.00 57.03 191 GLN A CA 1
ATOM 1571 C C . GLN A 1 191 ? 1.777 19.919 -19.191 1.00 57.03 191 GLN A C 1
ATOM 1573 O O . GLN A 1 191 ? 0.861 20.143 -18.404 1.00 57.03 191 GLN A O 1
ATOM 1578 N N . SER A 1 192 ? 2.857 20.704 -19.271 1.00 53.34 192 SER A N 1
ATOM 1579 C CA . SER A 1 192 ? 3.052 21.937 -18.492 1.00 53.34 192 SER A CA 1
ATOM 1580 C C . SER A 1 192 ? 2.782 23.234 -19.273 1.00 53.34 192 SER A C 1
ATOM 1582 O O . SER A 1 192 ? 2.959 24.316 -18.713 1.00 53.34 192 SER A O 1
ATOM 1584 N N . GLN A 1 193 ? 2.354 23.123 -20.537 1.00 41.19 193 GLN A N 1
ATOM 1585 C CA . GLN A 1 193 ? 1.838 24.212 -21.379 1.00 41.19 193 GLN A CA 1
ATOM 1586 C C . GLN A 1 193 ? 0.322 24.090 -21.527 1.00 41.19 193 GLN A C 1
ATOM 1588 O O . GLN A 1 193 ? -0.332 25.153 -21.593 1.00 41.19 193 GLN A O 1
#

Solvent-accessible surface area (backbone atoms only — not comparable to full-atom values): 11041 Å² total; per-residue (Å²): 134,82,53,69,68,62,50,37,51,52,32,46,49,52,48,52,39,26,58,76,68,67,50,55,66,67,55,37,44,42,50,39,53,50,54,48,30,50,73,68,67,48,87,62,100,49,84,58,87,88,88,71,84,89,71,58,70,67,57,54,52,52,44,49,46,46,70,78,38,68,91,52,79,79,83,62,97,46,72,70,52,52,52,51,51,54,51,49,56,52,47,50,54,52,47,37,58,50,31,71,74,31,83,57,66,89,63,30,60,65,51,33,51,53,53,43,54,59,50,33,72,79,40,50,66,62,35,62,77,51,40,35,63,61,45,18,55,50,46,51,46,60,48,39,45,44,46,69,64,58,70,75,43,57,40,59,56,54,23,51,51,26,43,53,51,24,42,58,74,56,62,62,82,61,92,45,61,65,54,54,51,50,49,51,51,52,52,53,56,68,73,73,113

Sequence (193 aa):
MMDLEKRRKVFTFVIESGIRLQARNQTICSACILTHRALSHEDSDAFCPYEDEIVGIRDVINIAYSVIYPDRPLLDVGPTLWNLRESLVQMEYITLRFLDFRMTTRNPHNFLLHYISALQHWCPREFEQKHVGELSFILLRDAHVHPDWVLAHSPQTVAIICLSIALRASKVNFLNFLFIYISIHHIIINQSQ

pLDDT: mean 85.31, std 13.53, range [39.03, 97.0]

Organism: Dracunculus medinensis (NCBI:txid318479)

Secondary structure (DSSP, 8-state):
---HHHHHHHHHHHHHHHHHTT--HHHHHHHHHHHHHHHHT---S-----------HHHHHHHHHHHH-TTSPPPPSSHHHHHHHHHHHHHHHHHHHHTTT------THHHHHHHHHHHHHH-HHHHHHTTHHHHHHHHHHHHTTSHHHHHTS-HHHHHHHHHHHHHHHTT---TTHHHHHHHHHHHHHHT--

Foldseek 3Di:
DDDLVVLLVVLVLLLQLCVQQVFDLQLSLLVLLLVVCLVVLDADPDDDDDDGDDGDLLSSLQSSCCSVCVPDDTDDPDPVSVVVSVVVVVVVVSSCVSHVVHSDDPALVVLLVVLLVLVCVVPVPLCVVLVLSVQLSVQSSVCSSPVVVVVVDDSNVSSVVSSVVSCVVSVPPPPPPVVSVVSSVVVVVVVVD

Nearest PDB structures (foldseek):
  8s0t-assembly1_I  TM=5.422E-01  e=6.037E-03  Homo sapiens
  1jkw-assembly1_A-2  TM=6.380E-01  e=3.214E-02  Homo sapiens
  5vi5-assembly1_F  TM=4.157E-01  e=4.851E+00  Mycolicibacterium smegmatis MC2 155
  6omf-assembly1_F  TM=4.366E-01  e=6.300E+00  Salmonella enterica subsp. enterica serovar Typhimurium
  6psq-assembly1_L  TM=3.282E-01  e=8.620E+00  Escherichia coli

Radius of gyration: 19.19 Å; Cα contacts (8 Å, |Δi|>4): 162; chains: 1; bounding box: 46×42×46 Å

Mean predicted aligned error: 7.71 Å

InterPro domains:
  IPR036915 Cyclin-like superfamily [SSF47954] (4-104)
  IPR036915 Cyclin-like superfamily [SSF47954] (107-174)
  IPR043198 Cyclin/Cyclin-like subunit Ssn8 [PTHR10026] (5-173)
  IPR048055 Cyclin-Q, first cyclin box [cd20534] (6-102)